Protein AF-A2FGH5-F1 (afdb_monomer_lite)

Radius of gyration: 19.87 Å; chains: 1; bounding box: 57×44×64 Å

Sequence (288 aa):
MLNTNNLYKDSGGAGSYVKGNIKIGSPLTLYLYLGAAGEDQSSIRGHGVDQSLGGWNFGGKGGMDLFDTDHPENGAGGGGAVDIRLKYIDINIIPTNNLKFRESIDSRIIVAGSGGGAVSDNITRFANISSKFYAWGLPGGTLDSMRSKYTIGASQTMGQLGIGVDGKSTNYSVGACSGGSGSGYRGGYYEIPDPITEYFIQGGGGGSSYISGHPVCITSPYNISFTNTVMYGGNESMPQPFGGMSIGHRGNGVCRITDLSPDFISCNLLKNFNFNFVLIHNKLRRQF

InterPro domains:
  IPR055163 ALK/LTK-like, glycine-rich domain [PF12810] (10-258)

pLDDT: mean 80.79, std 20.47, range [25.94, 98.5]

Foldseek 3Di:
DPPPPPDPPQLWAFWKWKKFKWWFQDDADKDKDWKFQWAAWPDLWAADPDWTGAIPQAWATWAWACQPVRGITTWTTWIHKIWMFRQDDDPVPDDCPDPSNVNGLLRTAWIIWTWWTFKRHDLVVDPDPVLSVFRGTWWAEEQATDDDPWKGAAHLPDAAARHWHYWHYDNPAPRITETTWIGISHIIDTPQDPPRPDHHNGTHHIYYIAHAADPPRDHRPPPIHTPPMDIGILQDWDAAPVGDIDRHADGIKAKDKDWPPPPDPDPDDDDTTMIMIIMHDDDDDDDD

Organism: Trichomonas vaginalis (strain ATCC PRA-98 / G3) (NCBI:txid412133)

Structure (mmCIF, N/CA/C/O backbone):
data_AF-A2FGH5-F1
#
_entry.id   AF-A2FGH5-F1
#
loop_
_atom_site.group_PDB
_atom_site.id
_atom_site.type_symbol
_atom_site.label_atom_id
_atom_site.label_alt_id
_atom_site.label_comp_id
_atom_site.label_asym_id
_atom_site.label_entity_id
_atom_site.label_seq_id
_atom_site.pdbx_PDB_ins_code
_atom_site.Cartn_x
_atom_site.Cartn_y
_atom_site.Cartn_z
_atom_site.occupancy
_atom_site.B_iso_or_equiv
_atom_site.auth_seq_id
_atom_site.auth_comp_id
_atom_site.auth_asym_id
_atom_site.auth_atom_id
_atom_site.pdbx_PDB_model_num
ATOM 1 N N . MET A 1 1 ? 28.470 -25.159 -11.222 1.00 28.73 1 MET A N 1
ATOM 2 C CA . MET A 1 1 ? 27.346 -24.687 -12.057 1.00 28.73 1 MET A CA 1
ATOM 3 C C . MET A 1 1 ? 26.290 -24.110 -11.131 1.00 28.73 1 MET A C 1
ATOM 5 O O . MET A 1 1 ? 25.741 -24.853 -10.329 1.00 28.73 1 MET A O 1
ATOM 9 N N . LEU A 1 2 ? 26.095 -22.790 -11.155 1.00 25.94 2 LEU A N 1
ATOM 10 C CA . LEU A 1 2 ? 25.031 -22.128 -10.397 1.00 25.94 2 LEU A CA 1
ATOM 11 C C . LEU A 1 2 ? 23.706 -22.411 -11.105 1.00 25.94 2 LEU A C 1
ATOM 13 O O . LEU A 1 2 ? 23.580 -22.174 -12.302 1.00 25.94 2 LEU A O 1
ATOM 17 N N . ASN A 1 3 ? 22.760 -22.985 -10.371 1.00 27.56 3 ASN A N 1
ATOM 18 C CA . ASN A 1 3 ? 21.458 -23.381 -10.883 1.00 27.56 3 ASN A CA 1
ATOM 19 C C . ASN A 1 3 ? 20.636 -22.121 -11.211 1.00 27.56 3 ASN A C 1
ATOM 21 O O . ASN A 1 3 ? 20.147 -21.445 -10.309 1.00 27.56 3 ASN A O 1
ATOM 25 N N . THR A 1 4 ? 20.510 -21.790 -12.497 1.00 36.94 4 THR A N 1
ATOM 26 C CA . THR A 1 4 ? 19.770 -20.627 -13.024 1.00 36.94 4 THR A CA 1
ATOM 27 C C . THR A 1 4 ? 18.246 -20.790 -12.963 1.00 36.94 4 THR A C 1
ATOM 29 O O . THR A 1 4 ? 17.528 -19.907 -13.417 1.00 36.94 4 THR A O 1
ATOM 32 N N . ASN A 1 5 ? 17.746 -21.893 -12.394 1.00 34.69 5 ASN A N 1
ATOM 33 C CA . ASN A 1 5 ? 16.315 -22.207 -12.303 1.00 34.69 5 ASN A CA 1
ATOM 34 C C . ASN A 1 5 ? 15.644 -21.734 -11.002 1.00 34.69 5 ASN A C 1
ATOM 36 O O . ASN A 1 5 ? 14.443 -21.931 -10.830 1.00 34.69 5 ASN A O 1
ATOM 40 N N . ASN A 1 6 ? 16.379 -21.092 -10.088 1.00 37.34 6 ASN A N 1
ATOM 41 C CA . ASN A 1 6 ? 15.759 -20.387 -8.969 1.00 37.34 6 ASN A CA 1
ATOM 42 C C . ASN A 1 6 ? 15.326 -19.001 -9.448 1.00 37.34 6 ASN A C 1
ATOM 44 O O . ASN A 1 6 ? 16.041 -18.018 -9.262 1.00 37.34 6 ASN A O 1
ATOM 48 N N . LEU A 1 7 ? 14.144 -18.943 -10.071 1.00 46.81 7 LEU A N 1
ATOM 49 C CA . LEU A 1 7 ? 13.323 -17.734 -10.105 1.00 46.81 7 LEU A CA 1
ATOM 50 C C . LEU A 1 7 ? 13.426 -17.057 -8.734 1.00 46.81 7 LEU A C 1
ATOM 52 O O . LEU A 1 7 ? 13.242 -17.720 -7.708 1.00 46.81 7 LEU A O 1
ATOM 56 N N . TYR A 1 8 ? 13.748 -15.764 -8.714 1.00 54.91 8 TYR A N 1
ATOM 57 C CA . TYR A 1 8 ? 13.795 -14.956 -7.498 1.00 54.91 8 TYR A CA 1
ATOM 58 C C . TYR A 1 8 ? 12.377 -14.705 -6.985 1.00 54.91 8 TYR A C 1
ATOM 60 O O . TYR A 1 8 ? 11.905 -13.572 -6.931 1.00 54.91 8 TYR A O 1
ATOM 68 N N . LYS A 1 9 ? 11.697 -15.785 -6.599 1.00 53.91 9 LYS A N 1
ATOM 69 C CA . LYS A 1 9 ? 10.595 -15.749 -5.655 1.00 53.91 9 LYS A CA 1
ATOM 70 C C . LYS A 1 9 ? 11.067 -14.860 -4.509 1.00 53.91 9 LYS A C 1
ATOM 72 O O . LYS A 1 9 ? 12.147 -15.107 -3.974 1.00 53.91 9 LYS A O 1
ATOM 77 N N . ASP A 1 10 ? 10.308 -13.810 -4.213 1.00 64.31 10 ASP A N 1
ATOM 78 C CA . ASP A 1 10 ? 10.613 -12.815 -3.176 1.00 64.31 10 ASP A CA 1
ATOM 79 C C . ASP A 1 10 ? 11.542 -11.637 -3.578 1.00 64.31 10 ASP A C 1
ATOM 81 O O . ASP A 1 10 ? 12.045 -10.931 -2.700 1.00 64.31 10 ASP A O 1
ATOM 85 N N . SER A 1 11 ? 11.732 -11.352 -4.875 1.00 76.19 11 SER A N 1
ATOM 86 C CA . SER A 1 11 ? 12.440 -10.140 -5.357 1.00 76.19 11 SER A CA 1
ATOM 87 C C . SER A 1 11 ? 11.653 -8.832 -5.173 1.00 76.19 11 SER A C 1
ATOM 89 O O . SER A 1 11 ? 12.238 -7.744 -5.163 1.00 76.19 11 SER A O 1
ATOM 91 N N . GLY A 1 12 ? 10.330 -8.927 -5.015 1.00 87.12 12 GLY A N 1
ATOM 92 C CA . GLY A 1 12 ? 9.480 -7.808 -4.624 1.00 87.12 12 GLY A CA 1
ATOM 93 C C . GLY A 1 12 ? 9.729 -7.368 -3.180 1.00 87.12 12 GLY A C 1
ATOM 94 O O . GLY A 1 12 ? 10.176 -8.148 -2.329 1.00 87.12 12 GLY A O 1
ATOM 95 N N . GLY A 1 13 ? 9.401 -6.114 -2.894 1.00 91.62 13 GLY A N 1
ATOM 96 C CA . GLY A 1 13 ? 9.441 -5.553 -1.554 1.00 91.62 13 GLY A CA 1
ATOM 97 C C . GLY A 1 13 ? 8.384 -6.191 -0.658 1.00 91.62 13 GLY A C 1
ATOM 98 O O . GLY A 1 13 ? 7.262 -6.469 -1.083 1.00 91.62 13 GLY A O 1
ATOM 99 N N . ALA A 1 14 ? 8.726 -6.407 0.607 1.00 94.56 14 ALA A N 1
ATOM 100 C CA . ALA A 1 14 ? 7.768 -6.886 1.592 1.00 94.56 14 ALA A CA 1
ATOM 101 C C . ALA A 1 14 ? 6.833 -5.752 2.058 1.00 94.56 14 ALA A C 1
ATOM 103 O O . ALA A 1 14 ? 7.213 -4.579 2.077 1.00 94.56 14 ALA A O 1
ATOM 104 N N . GLY A 1 15 ? 5.602 -6.100 2.433 1.00 96.06 15 GLY A N 1
ATOM 105 C CA . GLY A 1 15 ? 4.643 -5.185 3.051 1.00 96.06 15 GLY A CA 1
ATOM 106 C C . GLY A 1 15 ? 4.986 -4.880 4.509 1.00 96.06 15 GLY A C 1
ATOM 107 O O . GLY A 1 15 ? 5.748 -5.611 5.146 1.00 96.06 15 GLY A O 1
ATOM 108 N N . SER A 1 16 ? 4.417 -3.793 5.016 1.00 96.94 16 SER A N 1
ATOM 109 C CA . SER A 1 16 ? 4.590 -3.299 6.379 1.00 96.94 16 SER A CA 1
ATOM 110 C C . SER A 1 16 ? 3.572 -3.909 7.353 1.00 96.94 16 SER A C 1
ATOM 112 O O . SER A 1 16 ? 2.691 -4.688 6.979 1.00 96.94 16 SER A O 1
ATOM 114 N N . TYR A 1 17 ? 3.686 -3.529 8.623 1.00 97.31 17 TYR A N 1
ATOM 115 C CA . TYR A 1 17 ? 2.795 -3.925 9.704 1.00 97.31 17 TYR A CA 1
ATOM 116 C C . TYR A 1 17 ? 2.302 -2.706 10.475 1.00 97.31 17 TYR A C 1
ATOM 118 O O . TYR A 1 17 ? 3.083 -1.824 10.838 1.00 97.31 17 TYR A O 1
ATOM 126 N N . VAL A 1 18 ? 1.005 -2.696 10.791 1.00 97.69 18 VAL A N 1
ATOM 127 C CA . VAL A 1 18 ? 0.384 -1.654 11.611 1.00 97.69 18 VAL A CA 1
ATOM 128 C C . VAL A 1 18 ? -0.604 -2.263 12.598 1.00 97.69 18 VAL A C 1
ATOM 130 O O . VAL A 1 18 ? -1.384 -3.159 12.258 1.00 97.69 18 VAL A O 1
ATOM 133 N N . LYS A 1 19 ? -0.577 -1.758 13.833 1.00 96.81 19 LYS A N 1
ATOM 134 C CA . LYS A 1 19 ? -1.449 -2.180 14.933 1.00 96.81 19 LYS A CA 1
ATOM 135 C C . LYS A 1 19 ? -1.888 -0.985 15.767 1.00 96.81 19 LYS A C 1
ATOM 137 O O . LYS A 1 19 ? -1.111 -0.061 15.988 1.00 96.81 19 LYS A O 1
ATOM 142 N N . GLY A 1 20 ? -3.094 -1.071 16.314 1.00 96.44 20 GLY A N 1
ATOM 143 C CA . GLY A 1 20 ? -3.545 -0.213 17.403 1.00 96.44 20 GLY A CA 1
ATOM 144 C C . GLY A 1 20 ? -4.841 -0.714 18.029 1.00 96.44 20 GLY A C 1
ATOM 145 O O . GLY A 1 20 ? -5.493 -1.631 17.515 1.00 96.44 20 GLY A O 1
ATOM 146 N N . ASN A 1 21 ? -5.216 -0.066 19.126 1.00 95.69 21 ASN A N 1
ATOM 147 C CA . ASN A 1 21 ? -6.440 -0.322 19.870 1.00 95.69 21 ASN A CA 1
ATOM 148 C C . ASN A 1 21 ? -7.415 0.833 19.613 1.00 95.69 21 ASN A C 1
ATOM 150 O O . ASN A 1 21 ? -7.031 1.993 19.754 1.00 95.69 21 ASN A O 1
ATOM 154 N N . ILE A 1 22 ? -8.673 0.549 19.289 1.00 93.12 22 ILE A N 1
ATOM 155 C CA . ILE A 1 22 ? -9.719 1.568 19.118 1.00 93.12 22 ILE A CA 1
ATOM 156 C C . ILE A 1 22 ? -10.885 1.291 20.062 1.00 93.12 22 ILE A C 1
ATOM 158 O O . ILE A 1 22 ? -11.330 0.153 20.227 1.00 93.12 22 ILE A O 1
ATOM 162 N N . LYS A 1 23 ? -11.395 2.363 20.670 1.00 90.75 23 LYS A N 1
ATOM 163 C CA . LYS A 1 23 ? -12.616 2.348 21.475 1.00 90.75 23 LYS A CA 1
ATOM 164 C C . LYS A 1 23 ? -13.799 2.801 20.629 1.00 90.75 23 LYS A C 1
ATOM 166 O O . LYS A 1 23 ? -13.766 3.889 20.060 1.00 90.75 23 LYS A O 1
ATOM 171 N N . ILE A 1 24 ? -14.850 1.989 20.587 1.00 87.00 24 ILE A N 1
ATOM 172 C CA . ILE A 1 24 ? -16.081 2.256 19.842 1.00 87.00 24 ILE A CA 1
ATOM 173 C C . ILE A 1 24 ? -17.205 2.511 20.854 1.00 87.00 24 ILE A C 1
ATOM 175 O O . ILE A 1 24 ? -17.681 1.596 21.527 1.00 87.00 24 ILE A O 1
ATOM 179 N N . GLY A 1 25 ? -17.583 3.785 20.996 1.00 83.38 25 GLY A N 1
ATOM 180 C CA . GLY A 1 25 ? -18.614 4.241 21.941 1.00 83.38 25 GLY A CA 1
ATOM 181 C C . GLY A 1 25 ? -20.029 4.338 21.360 1.00 83.38 25 GLY A C 1
ATOM 182 O O . GLY A 1 25 ? -20.981 4.590 22.089 1.00 83.38 25 GLY A O 1
ATOM 183 N N . SER A 1 26 ? -20.177 4.162 20.050 1.00 84.50 26 SER A N 1
ATOM 184 C CA . SER A 1 26 ? -21.453 4.173 19.333 1.00 84.50 26 SER A CA 1
ATOM 185 C C . SER A 1 26 ? -21.368 3.233 18.126 1.00 84.50 26 SER A C 1
ATOM 187 O O . SER A 1 26 ? -20.258 2.894 17.711 1.00 84.50 26 SER A O 1
ATOM 189 N N . PRO A 1 27 ? -22.501 2.779 17.556 1.00 88.81 27 PRO A N 1
ATOM 190 C CA . PRO A 1 27 ? -22.480 1.924 16.373 1.00 88.81 27 PRO A CA 1
ATOM 191 C C . PRO A 1 27 ? -21.632 2.531 15.247 1.00 88.81 27 PRO A C 1
ATOM 193 O O . PRO A 1 27 ? -21.873 3.657 14.816 1.00 88.81 27 PRO A O 1
ATOM 196 N N . LEU A 1 28 ? -20.639 1.773 14.778 1.00 89.12 28 LEU A N 1
ATOM 197 C CA . LEU A 1 28 ? -19.692 2.187 13.747 1.00 89.12 28 LEU A CA 1
ATOM 198 C C . LEU A 1 28 ? -19.546 1.072 12.713 1.00 89.12 28 LEU A C 1
ATOM 200 O O . LEU A 1 28 ? -19.296 -0.080 13.066 1.00 89.12 28 LEU A O 1
ATOM 204 N N . THR A 1 29 ? -19.671 1.418 11.434 1.00 94.38 29 THR A N 1
ATOM 205 C CA . THR A 1 29 ? -19.410 0.495 10.325 1.00 94.38 29 THR A CA 1
ATOM 206 C C . THR A 1 29 ? -18.010 0.727 9.781 1.00 94.38 29 THR A C 1
ATOM 208 O O . THR A 1 29 ? -17.624 1.860 9.498 1.00 94.38 29 THR A O 1
ATOM 211 N N . LEU A 1 30 ? -17.260 -0.360 9.628 1.00 95.81 30 LEU A N 1
ATOM 212 C CA . LEU A 1 30 ? -15.895 -0.365 9.121 1.00 95.81 30 LEU A CA 1
ATOM 213 C C . LEU A 1 30 ? -15.818 -1.272 7.894 1.00 95.81 30 LEU A C 1
ATOM 215 O O . LEU A 1 30 ? -16.381 -2.366 7.893 1.00 95.81 30 LEU A O 1
ATOM 219 N N . TYR A 1 31 ? -15.093 -0.830 6.872 1.00 97.94 31 TYR A N 1
ATOM 220 C CA . TYR A 1 31 ? -14.908 -1.573 5.628 1.00 97.94 31 TYR A CA 1
ATOM 221 C C . TYR A 1 31 ? -13.453 -1.990 5.496 1.00 97.94 31 TYR A C 1
ATOM 223 O O . TYR A 1 31 ? -12.569 -1.138 5.451 1.00 97.94 31 TYR A O 1
ATOM 231 N N . LEU A 1 32 ? -13.218 -3.297 5.443 1.00 97.62 32 LEU A N 1
ATOM 232 C CA . LEU A 1 32 ? -11.891 -3.882 5.321 1.00 97.62 32 LEU A CA 1
ATOM 233 C C . LEU A 1 32 ? -11.546 -4.137 3.850 1.00 97.62 32 LEU A C 1
ATOM 235 O O . LEU A 1 32 ? -12.283 -4.835 3.155 1.00 97.62 32 LEU A O 1
ATOM 239 N N . TYR A 1 33 ? -10.389 -3.643 3.417 1.00 97.94 33 TYR A N 1
ATOM 240 C CA . TYR A 1 33 ? -9.796 -3.928 2.114 1.00 97.94 33 TYR A CA 1
ATOM 241 C C . TYR A 1 33 ? -8.533 -4.758 2.329 1.00 97.94 33 TYR A C 1
ATOM 243 O O . TYR A 1 33 ? -7.554 -4.296 2.916 1.00 97.94 33 TYR A O 1
ATOM 251 N N . LEU A 1 34 ? -8.579 -6.011 1.874 1.00 96.44 34 LEU A N 1
ATOM 252 C CA . LEU A 1 34 ? -7.467 -6.951 1.946 1.00 96.44 34 LEU A CA 1
ATOM 253 C C . LEU A 1 34 ? -6.601 -6.870 0.694 1.00 96.44 34 LEU A C 1
ATOM 255 O O . LEU A 1 34 ? -6.939 -7.474 -0.318 1.00 96.44 34 LEU A O 1
ATOM 259 N N . GLY A 1 35 ? -5.487 -6.145 0.775 1.00 97.06 35 GLY A N 1
ATOM 260 C CA . GLY A 1 35 ? -4.534 -6.038 -0.329 1.00 97.06 35 GLY A CA 1
ATOM 261 C C . GLY A 1 35 ? -4.038 -7.392 -0.834 1.00 97.06 35 GLY A C 1
ATOM 262 O O . GLY A 1 35 ? -3.927 -8.339 -0.056 1.00 97.06 35 GLY A O 1
ATOM 263 N N . ALA A 1 36 ? -3.728 -7.502 -2.124 1.00 96.31 36 ALA A N 1
ATOM 264 C CA . ALA A 1 36 ? -3.105 -8.699 -2.695 1.00 96.31 36 ALA A CA 1
ATOM 265 C C . ALA A 1 36 ? -1.631 -8.467 -3.048 1.00 96.31 36 ALA A C 1
ATOM 267 O O . ALA A 1 36 ? -1.191 -7.328 -3.201 1.00 96.31 36 ALA A O 1
ATOM 268 N N . ALA A 1 37 ? -0.867 -9.552 -3.177 1.00 94.81 37 ALA A N 1
ATOM 269 C CA . ALA A 1 37 ? 0.451 -9.479 -3.795 1.00 94.81 37 ALA A CA 1
ATOM 270 C C . ALA A 1 37 ? 0.306 -9.054 -5.262 1.00 94.81 37 ALA A C 1
ATOM 272 O O . ALA A 1 37 ? -0.665 -9.437 -5.917 1.00 94.81 37 ALA A O 1
ATOM 273 N N . GLY A 1 38 ? 1.269 -8.276 -5.759 1.00 92.69 38 GLY A N 1
ATOM 274 C CA . GLY A 1 38 ? 1.441 -8.101 -7.198 1.00 92.69 38 GLY A CA 1
ATOM 275 C C . GLY A 1 38 ? 1.894 -9.404 -7.847 1.00 92.69 38 GLY A C 1
ATOM 276 O O . GLY A 1 38 ? 2.379 -10.314 -7.168 1.00 92.69 38 GLY A O 1
ATOM 277 N N . GLU A 1 39 ? 1.709 -9.504 -9.155 1.00 89.75 39 GLU A N 1
ATOM 278 C CA . GLU A 1 39 ? 2.184 -10.651 -9.914 1.00 89.75 39 GLU A CA 1
ATOM 279 C C . GLU A 1 39 ? 3.707 -10.635 -10.008 1.00 89.75 39 GLU A C 1
ATOM 281 O O . GLU A 1 39 ? 4.327 -9.596 -10.258 1.00 89.75 39 GLU A O 1
ATOM 286 N N . ASP A 1 40 ? 4.300 -11.813 -9.823 1.00 82.94 40 ASP A N 1
ATOM 287 C CA . ASP A 1 40 ? 5.697 -12.031 -10.160 1.00 82.94 40 ASP A CA 1
ATOM 288 C C . ASP A 1 40 ? 5.899 -11.821 -11.670 1.00 82.94 40 ASP A C 1
ATOM 290 O O . ASP A 1 40 ? 4.968 -11.902 -12.479 1.00 82.94 40 ASP A O 1
ATOM 294 N N . GLN A 1 41 ? 7.143 -11.570 -12.059 1.00 74.00 41 GLN A N 1
ATOM 295 C CA . GLN A 1 41 ? 7.519 -11.512 -13.463 1.00 74.00 41 GLN A CA 1
ATOM 296 C C . GLN A 1 41 ? 7.221 -12.851 -14.157 1.00 74.00 41 GLN A C 1
ATOM 298 O O . GLN A 1 41 ? 7.621 -13.914 -13.671 1.00 74.00 41 GLN A O 1
ATOM 303 N N . SER A 1 42 ? 6.552 -12.807 -15.313 1.00 59.47 42 SER A N 1
ATOM 304 C CA . SER A 1 42 ? 6.170 -14.014 -16.057 1.00 59.47 42 SER A CA 1
ATOM 305 C C . SER A 1 42 ? 7.364 -14.700 -16.724 1.00 59.47 42 SER A C 1
ATOM 307 O O . SER A 1 42 ? 7.359 -15.924 -16.860 1.00 59.47 42 SER A O 1
ATOM 309 N N . SER A 1 43 ? 8.410 -13.955 -17.107 1.00 54.72 43 SER A N 1
ATOM 310 C CA . SER A 1 43 ? 9.702 -14.526 -17.506 1.00 54.72 43 SER A CA 1
ATOM 311 C C . SER A 1 43 ? 10.809 -13.461 -17.635 1.00 54.72 43 SER A C 1
ATOM 313 O O . SER A 1 43 ? 10.539 -12.336 -18.042 1.00 54.72 43 SER A O 1
ATOM 315 N N . ILE A 1 44 ? 12.058 -13.847 -17.330 1.00 52.12 44 ILE A N 1
ATOM 316 C CA . ILE A 1 44 ? 13.286 -13.034 -17.498 1.00 52.12 44 ILE A CA 1
ATOM 317 C C . ILE A 1 44 ? 13.972 -13.212 -18.867 1.00 52.12 44 ILE A C 1
ATOM 319 O O . ILE A 1 44 ? 15.069 -12.688 -19.041 1.00 52.12 44 ILE A O 1
ATOM 323 N N . ARG A 1 45 ? 13.450 -14.088 -19.752 1.00 49.78 45 ARG A N 1
ATOM 324 C CA . ARG A 1 45 ? 14.093 -14.507 -21.027 1.00 49.78 45 ARG A CA 1
ATOM 325 C C . ARG A 1 45 ? 13.124 -15.101 -22.075 1.00 49.78 45 ARG A C 1
ATOM 327 O O . ARG A 1 45 ? 13.512 -15.986 -22.836 1.00 49.78 45 ARG A O 1
ATOM 334 N N . GLY A 1 46 ? 11.856 -14.707 -22.104 1.00 45.22 46 GLY A N 1
ATOM 335 C CA . GLY A 1 46 ? 10.862 -15.359 -22.964 1.00 45.22 46 GLY A CA 1
ATOM 336 C C . GLY A 1 46 ? 9.495 -14.678 -23.008 1.00 45.22 46 GLY A C 1
ATOM 337 O O . GLY A 1 46 ? 8.828 -14.565 -21.985 1.00 45.22 46 GLY A O 1
ATOM 338 N N . HIS A 1 47 ? 9.098 -14.289 -24.220 1.00 47.06 47 HIS A N 1
ATOM 339 C CA . HIS A 1 47 ? 7.736 -14.128 -24.749 1.00 47.06 47 HIS A CA 1
ATOM 340 C C . HIS A 1 47 ? 6.610 -13.771 -23.755 1.00 47.06 47 HIS A C 1
ATOM 342 O O . HIS A 1 47 ? 5.610 -14.488 -23.675 1.00 47.06 47 HIS A O 1
ATOM 348 N N . GLY A 1 48 ? 6.737 -12.675 -23.005 1.00 51.06 48 GLY A N 1
ATOM 349 C CA . GLY A 1 48 ? 5.658 -12.165 -22.159 1.00 51.06 48 GLY A CA 1
ATOM 350 C C . GLY A 1 48 ? 5.055 -10.893 -22.743 1.00 51.06 48 GLY A C 1
ATOM 351 O O . GLY A 1 48 ? 5.534 -9.811 -22.443 1.00 51.06 48 GLY A O 1
ATOM 352 N N . VAL A 1 49 ? 3.994 -10.994 -23.550 1.00 55.94 49 VAL A N 1
ATOM 353 C CA . VAL A 1 49 ? 3.286 -9.803 -24.076 1.00 55.94 49 VAL A CA 1
ATOM 354 C C . VAL A 1 49 ? 2.407 -9.100 -23.035 1.00 55.94 49 VAL A C 1
ATOM 356 O O . VAL A 1 49 ? 1.998 -7.962 -23.254 1.00 55.94 49 VAL A O 1
ATOM 359 N N . ASP A 1 50 ? 2.129 -9.754 -21.903 1.00 71.12 50 ASP A N 1
ATOM 360 C CA . ASP A 1 50 ? 1.219 -9.240 -20.883 1.00 71.12 50 ASP A CA 1
ATOM 361 C C . ASP A 1 50 ? 1.977 -8.601 -19.712 1.00 71.12 50 ASP A C 1
ATOM 363 O O . ASP A 1 50 ? 2.869 -9.185 -19.095 1.00 71.12 50 ASP A O 1
ATOM 367 N N . GLN A 1 51 ? 1.593 -7.373 -19.380 1.00 81.69 51 GLN A N 1
ATOM 368 C CA . GLN A 1 51 ? 2.125 -6.611 -18.254 1.00 81.69 51 GLN A CA 1
ATOM 369 C C . GLN A 1 51 ? 1.766 -7.289 -16.917 1.00 81.69 51 GLN A C 1
ATOM 371 O O . GLN A 1 51 ? 0.579 -7.496 -16.657 1.00 81.69 51 GLN A O 1
ATOM 376 N N . SER A 1 52 ? 2.746 -7.563 -16.038 1.00 88.25 52 SER A N 1
ATOM 377 C CA . SER A 1 52 ? 2.461 -8.100 -14.694 1.00 88.25 52 SER A CA 1
ATOM 378 C C . SER A 1 52 ? 1.513 -7.174 -13.938 1.00 88.25 52 SER A C 1
ATOM 380 O O . SER A 1 52 ? 1.759 -5.965 -13.808 1.00 88.25 52 SER A O 1
ATOM 382 N N . LEU A 1 53 ? 0.429 -7.739 -13.412 1.00 92.81 53 LEU A N 1
ATOM 383 C CA . LEU A 1 53 ? -0.587 -6.976 -12.707 1.00 92.81 53 LEU A CA 1
ATOM 384 C C . LEU A 1 53 ? -0.113 -6.557 -11.315 1.00 92.81 53 LEU A C 1
ATOM 386 O O . LEU A 1 53 ? 0.554 -7.298 -10.590 1.00 92.81 53 LEU A O 1
ATOM 390 N N . GLY A 1 54 ? -0.507 -5.351 -10.919 1.00 95.12 54 GLY A N 1
ATOM 391 C CA . GLY A 1 54 ? -0.378 -4.904 -9.542 1.00 95.12 54 GLY A CA 1
ATOM 392 C C . GLY A 1 54 ? -1.363 -5.618 -8.617 1.00 95.12 54 GLY A C 1
ATOM 393 O O . GLY A 1 54 ? -2.423 -6.093 -9.028 1.00 95.12 54 GLY A O 1
ATOM 394 N N . GLY A 1 55 ? -1.013 -5.674 -7.339 1.00 96.81 55 GLY A N 1
ATOM 395 C CA . GLY A 1 55 ? -1.831 -6.279 -6.304 1.00 96.81 55 GLY A CA 1
ATOM 396 C C . GLY A 1 55 ? -3.148 -5.533 -6.099 1.00 96.81 55 GLY A C 1
ATOM 397 O O . GLY A 1 55 ? -3.203 -4.300 -6.094 1.00 96.81 55 GLY A O 1
ATOM 398 N N . TRP A 1 56 ? -4.224 -6.293 -5.889 1.00 97.00 56 TRP A N 1
ATOM 399 C CA . TRP A 1 56 ? -5.550 -5.759 -5.577 1.00 97.00 56 TRP A CA 1
ATOM 400 C C . TRP A 1 56 ? -5.502 -4.791 -4.391 1.00 97.00 56 TRP A C 1
ATOM 402 O O . TRP A 1 56 ? -4.796 -5.052 -3.424 1.00 97.00 56 TRP A O 1
ATOM 412 N N . ASN A 1 57 ? -6.293 -3.716 -4.446 1.00 97.56 57 ASN A N 1
ATOM 413 C CA . ASN A 1 57 ? -6.152 -2.500 -3.632 1.00 97.56 57 ASN A CA 1
ATOM 414 C C . ASN A 1 57 ? -4.964 -1.610 -4.046 1.00 97.56 57 ASN A C 1
ATOM 416 O O . ASN A 1 57 ? -4.253 -1.069 -3.203 1.00 97.56 57 ASN A O 1
ATOM 420 N N . PHE A 1 58 ? -4.840 -1.420 -5.365 1.00 97.44 58 PHE A N 1
ATOM 421 C CA . PHE A 1 58 ? -4.094 -0.345 -6.036 1.00 97.44 58 PHE A CA 1
ATOM 422 C C . PHE A 1 58 ? -2.566 -0.442 -6.037 1.00 97.44 58 PHE A C 1
ATOM 424 O O . PHE A 1 58 ? -1.889 0.586 -6.115 1.00 97.44 58 PHE A O 1
ATOM 431 N N . GLY A 1 59 ? -2.010 -1.652 -6.000 1.00 97.94 59 GLY A N 1
ATOM 432 C CA . GLY A 1 59 ? -0.631 -1.850 -6.441 1.00 97.94 59 GLY A CA 1
ATOM 433 C C . GLY A 1 59 ? -0.462 -1.470 -7.912 1.00 97.94 59 GLY A C 1
ATOM 434 O O . GLY A 1 59 ? -1.352 -1.727 -8.723 1.00 97.94 59 GLY A O 1
ATOM 435 N N . GLY A 1 60 ? 0.666 -0.848 -8.247 1.00 97.00 60 GLY A N 1
ATOM 436 C CA . GLY A 1 60 ? 1.007 -0.508 -9.625 1.00 97.00 60 GLY A CA 1
ATOM 437 C C . GLY A 1 60 ? 1.383 -1.752 -10.425 1.00 97.00 60 GLY A C 1
ATOM 438 O O . GLY A 1 60 ? 1.955 -2.703 -9.886 1.00 97.00 60 GLY A O 1
ATOM 439 N N . LYS A 1 61 ? 1.088 -1.753 -11.720 1.00 94.88 61 LYS A N 1
ATOM 440 C CA . LYS A 1 61 ? 1.540 -2.786 -12.660 1.00 94.88 61 LYS A CA 1
ATOM 441 C C . LYS A 1 61 ? 3.041 -2.678 -12.910 1.00 94.88 61 LYS A C 1
ATOM 443 O O . LYS A 1 61 ? 3.609 -1.599 -12.761 1.00 94.88 61 LYS A O 1
ATOM 448 N N . GLY A 1 62 ? 3.686 -3.767 -13.312 1.00 91.38 62 GLY A N 1
ATOM 449 C CA . GLY A 1 62 ? 5.073 -3.722 -13.787 1.00 91.38 62 GLY A CA 1
ATOM 450 C C . GLY A 1 62 ? 5.217 -2.950 -15.098 1.00 91.38 62 GLY A C 1
ATOM 451 O O . GLY A 1 62 ? 4.247 -2.794 -15.824 1.00 91.38 62 GLY A O 1
ATOM 452 N N . GLY A 1 63 ? 6.400 -2.439 -15.425 1.00 88.00 63 GLY A N 1
ATOM 453 C CA . GLY A 1 63 ? 6.687 -1.892 -16.755 1.00 88.00 63 GLY A CA 1
ATOM 454 C C . GLY A 1 63 ? 6.810 -3.000 -17.803 1.00 88.00 63 GLY A C 1
ATOM 455 O O . GLY A 1 63 ? 6.854 -4.180 -17.454 1.00 88.00 63 GLY A O 1
ATOM 456 N N . MET A 1 64 ? 6.890 -2.615 -19.077 1.00 83.56 64 MET A N 1
ATOM 457 C CA . MET A 1 64 ? 7.245 -3.514 -20.182 1.00 83.56 64 MET A CA 1
ATOM 458 C C . MET A 1 64 ? 8.485 -3.001 -20.915 1.00 83.56 64 MET A C 1
ATOM 460 O O . MET A 1 64 ? 8.561 -1.816 -21.256 1.00 83.56 64 MET A O 1
ATOM 464 N N . ASP A 1 65 ? 9.443 -3.887 -21.160 1.00 78.50 65 ASP A N 1
ATOM 465 C CA . ASP A 1 65 ? 10.548 -3.644 -22.075 1.00 78.50 65 ASP A CA 1
ATOM 466 C C . ASP A 1 65 ? 10.051 -3.863 -23.504 1.00 78.50 65 ASP A C 1
ATOM 468 O O . ASP A 1 65 ? 9.747 -4.982 -23.908 1.00 78.50 65 ASP A O 1
ATOM 472 N N . LEU A 1 66 ? 9.914 -2.767 -24.244 1.00 75.94 66 LEU A N 1
ATOM 473 C CA . LEU A 1 66 ? 9.392 -2.746 -25.608 1.00 75.94 66 LEU A CA 1
ATOM 474 C C . LEU A 1 66 ? 10.515 -2.712 -26.654 1.00 75.94 66 LEU A C 1
ATOM 476 O O . LEU A 1 66 ? 10.230 -2.606 -27.847 1.00 75.94 66 LEU A O 1
ATOM 480 N N . PHE A 1 67 ? 11.784 -2.753 -26.227 1.00 71.56 67 PHE A N 1
ATOM 481 C CA . PHE A 1 67 ? 12.923 -2.823 -27.141 1.00 71.56 67 PHE A CA 1
ATOM 482 C C . PHE A 1 67 ? 13.001 -4.186 -27.844 1.00 71.56 67 PHE A C 1
ATOM 484 O O . PHE A 1 67 ? 13.276 -4.239 -29.043 1.00 71.56 67 PHE A O 1
ATOM 491 N N . ASP A 1 68 ? 12.726 -5.281 -27.128 1.00 65.25 68 ASP A N 1
ATOM 492 C CA . ASP A 1 68 ? 12.593 -6.614 -27.726 1.00 65.25 68 ASP A CA 1
ATOM 493 C C . ASP A 1 68 ? 11.156 -6.809 -28.229 1.00 65.25 68 ASP A C 1
ATOM 495 O O . ASP A 1 68 ? 10.241 -7.132 -27.472 1.00 65.25 68 ASP A O 1
ATOM 499 N N . THR A 1 69 ? 10.944 -6.569 -29.524 1.00 60.31 69 THR A N 1
ATOM 500 C CA . THR A 1 69 ? 9.611 -6.621 -30.143 1.00 60.31 69 THR A CA 1
ATOM 501 C C . THR A 1 69 ? 9.024 -8.030 -30.230 1.00 60.31 69 THR A C 1
ATOM 503 O O . THR A 1 69 ? 7.808 -8.163 -30.363 1.00 60.31 69 THR A O 1
ATOM 506 N N . ASP A 1 70 ? 9.855 -9.071 -30.131 1.00 57.31 70 ASP A N 1
ATOM 507 C CA . ASP A 1 70 ? 9.432 -10.467 -30.290 1.00 57.31 70 ASP A CA 1
ATOM 508 C C . ASP A 1 70 ? 9.321 -11.197 -28.931 1.00 57.31 70 ASP A C 1
ATOM 510 O O . ASP A 1 70 ? 8.640 -12.227 -28.813 1.00 57.31 70 ASP A O 1
ATOM 514 N N . HIS A 1 71 ? 9.983 -10.668 -27.890 1.00 61.41 71 HIS A N 1
ATOM 515 C CA . HIS A 1 71 ? 10.060 -11.258 -26.548 1.00 61.41 71 HIS A CA 1
ATOM 516 C C . HIS A 1 71 ? 10.087 -10.186 -25.439 1.00 61.41 71 HIS A C 1
ATOM 518 O O . HIS A 1 71 ? 11.031 -10.175 -24.645 1.00 61.41 71 HIS A O 1
ATOM 524 N N . PRO A 1 72 ? 9.072 -9.307 -25.329 1.00 64.88 72 PRO A N 1
ATOM 525 C CA . PRO A 1 72 ? 9.071 -8.285 -24.289 1.00 64.88 72 PRO A CA 1
ATOM 526 C C . PRO A 1 72 ? 9.181 -8.918 -22.894 1.00 64.88 72 PRO A C 1
ATOM 528 O O . PRO A 1 72 ? 8.555 -9.941 -22.591 1.00 64.88 72 PRO A O 1
ATOM 531 N N . GLU A 1 73 ? 10.019 -8.314 -22.054 1.00 76.19 73 GLU A N 1
ATOM 532 C CA . GLU A 1 73 ? 10.182 -8.662 -20.643 1.00 76.19 73 GLU A CA 1
ATOM 533 C C . GLU A 1 73 ? 9.373 -7.671 -19.795 1.00 76.19 73 GLU A C 1
ATOM 535 O O . GLU A 1 73 ? 9.252 -6.496 -20.140 1.00 76.19 73 GLU A O 1
ATOM 540 N N . ASN A 1 74 ? 8.814 -8.113 -18.671 1.00 80.88 74 ASN A N 1
ATOM 541 C CA . ASN A 1 74 ? 7.994 -7.273 -17.799 1.00 80.88 74 ASN A CA 1
ATOM 542 C C . ASN A 1 74 ? 8.568 -7.177 -16.382 1.00 80.88 74 ASN A C 1
ATOM 544 O O . ASN A 1 74 ? 9.115 -8.132 -15.834 1.00 80.88 74 ASN A O 1
ATOM 548 N N . GLY A 1 75 ? 8.465 -5.995 -15.774 1.00 85.62 75 GLY A N 1
ATOM 549 C CA . GLY A 1 75 ? 8.737 -5.839 -14.347 1.00 85.62 75 GLY A CA 1
ATOM 550 C C . GLY A 1 75 ? 7.645 -6.536 -13.540 1.00 85.62 75 GLY A C 1
ATOM 551 O O . GLY A 1 75 ? 6.535 -6.714 -14.032 1.00 85.62 75 GLY A O 1
ATOM 552 N N . ALA A 1 76 ? 7.914 -6.897 -12.288 1.00 89.69 76 ALA A N 1
ATOM 553 C CA . ALA A 1 76 ? 6.878 -7.449 -11.415 1.00 89.69 76 ALA A CA 1
ATOM 554 C C . ALA A 1 76 ? 5.906 -6.353 -10.939 1.00 89.69 76 ALA A C 1
ATOM 556 O O . ALA A 1 76 ? 6.271 -5.175 -10.839 1.00 89.69 76 ALA A O 1
ATOM 557 N N . GLY A 1 77 ? 4.679 -6.735 -10.590 1.00 93.50 77 GLY A N 1
ATOM 558 C CA . GLY A 1 77 ? 3.685 -5.827 -10.018 1.00 93.50 77 GLY A CA 1
ATOM 559 C C . GLY A 1 77 ? 4.007 -5.418 -8.576 1.00 93.50 77 GLY A C 1
ATOM 560 O O . GLY A 1 77 ? 4.579 -6.182 -7.799 1.00 93.50 77 GLY A O 1
ATOM 561 N N . GLY A 1 78 ? 3.614 -4.204 -8.195 1.00 96.38 78 GLY A N 1
ATOM 562 C CA . GLY A 1 78 ? 3.640 -3.740 -6.808 1.00 96.38 78 GLY A CA 1
ATOM 563 C C . GLY A 1 78 ? 2.479 -4.308 -5.997 1.00 96.38 78 GLY A C 1
ATOM 564 O O . GLY A 1 78 ? 1.441 -4.666 -6.548 1.00 96.38 78 GLY A O 1
ATOM 565 N N . GLY A 1 79 ? 2.632 -4.394 -4.678 1.00 97.62 79 GLY A N 1
ATOM 566 C CA . GLY A 1 79 ? 1.593 -4.908 -3.789 1.00 97.62 79 GLY A CA 1
ATOM 567 C C . GLY A 1 79 ? 0.408 -3.956 -3.591 1.00 97.62 79 GLY A C 1
ATOM 568 O O . GLY A 1 79 ? 0.477 -2.744 -3.813 1.00 97.62 79 GLY A O 1
ATOM 569 N N . GLY A 1 80 ? -0.698 -4.532 -3.136 1.00 98.31 80 GLY A N 1
ATOM 570 C CA . GLY A 1 80 ? -1.870 -3.823 -2.647 1.00 98.31 80 GLY A CA 1
ATOM 571 C C . GLY A 1 80 ? -1.819 -3.589 -1.140 1.00 98.31 80 GLY A C 1
ATOM 572 O O . GLY A 1 80 ? -1.434 -4.481 -0.381 1.00 98.31 80 GLY A O 1
ATOM 573 N N . ALA A 1 81 ? -2.237 -2.411 -0.687 1.00 98.06 81 ALA A N 1
ATOM 574 C CA . ALA A 1 81 ? -2.273 -2.060 0.727 1.00 98.06 81 ALA A CA 1
ATOM 575 C C . ALA A 1 81 ? -3.367 -2.836 1.465 1.00 98.06 81 ALA A C 1
ATOM 577 O O . ALA A 1 81 ? -4.369 -3.249 0.879 1.00 98.06 81 ALA A O 1
ATOM 578 N N . VAL A 1 82 ? -3.223 -2.975 2.779 1.00 98.44 82 VAL A N 1
ATOM 579 C CA . VAL A 1 82 ? -4.310 -3.465 3.635 1.00 98.44 82 VAL A CA 1
ATOM 580 C C . VAL A 1 82 ? -4.824 -2.308 4.455 1.00 98.44 82 VAL A C 1
ATOM 582 O O . VAL A 1 82 ? -4.042 -1.658 5.145 1.00 98.44 82 VAL A O 1
ATOM 585 N N . ASP A 1 83 ? -6.120 -2.034 4.392 1.00 98.25 83 ASP A N 1
ATOM 586 C CA . ASP A 1 83 ? -6.666 -0.869 5.073 1.00 98.25 83 ASP A CA 1
ATOM 587 C C . ASP A 1 83 ? -8.099 -1.055 5.564 1.00 98.25 83 ASP A C 1
ATOM 589 O O . ASP A 1 83 ? -8.832 -1.942 5.121 1.00 98.25 83 ASP A O 1
ATOM 593 N N . ILE A 1 84 ? -8.475 -0.201 6.514 1.00 98.12 84 ILE A N 1
ATOM 594 C CA . ILE A 1 84 ? -9.847 -0.079 6.999 1.00 98.12 84 ILE A CA 1
ATOM 595 C C . ILE A 1 84 ? -10.338 1.339 6.749 1.00 98.12 84 ILE A C 1
ATOM 597 O O . ILE A 1 84 ? -9.654 2.313 7.081 1.00 98.12 84 ILE A O 1
ATOM 601 N N . ARG A 1 85 ? -11.553 1.437 6.203 1.00 97.56 85 ARG A N 1
ATOM 602 C CA . ARG A 1 85 ? -12.215 2.680 5.791 1.00 97.56 85 ARG A CA 1
ATOM 603 C C . ARG A 1 85 ? -13.536 2.877 6.508 1.00 97.56 85 ARG 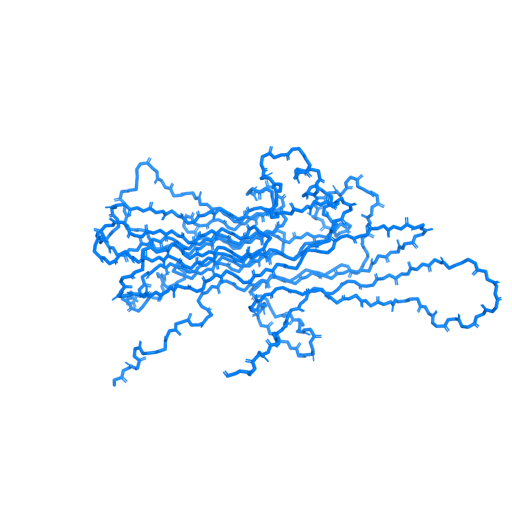A C 1
ATOM 605 O O . ARG A 1 85 ? -14.193 1.911 6.891 1.00 97.56 85 ARG A O 1
ATOM 612 N N . LEU A 1 86 ? -13.964 4.131 6.591 1.00 96.94 86 LEU A N 1
ATOM 613 C CA . LEU A 1 86 ? -15.296 4.504 7.083 1.00 96.94 86 LEU A CA 1
ATOM 614 C C . LEU A 1 86 ? -16.323 4.619 5.958 1.00 96.94 86 LEU A C 1
ATOM 616 O O . LEU A 1 86 ? -17.522 4.546 6.207 1.00 96.94 86 LEU A O 1
ATOM 620 N N . LYS A 1 87 ? -15.866 4.803 4.717 1.00 97.38 87 LYS A N 1
ATOM 621 C CA . LYS A 1 87 ? -16.723 4.899 3.537 1.00 97.38 87 LYS A CA 1
ATOM 622 C C . LYS A 1 87 ? -16.423 3.762 2.567 1.00 97.38 87 LYS A C 1
ATOM 624 O O . LYS A 1 87 ? -15.284 3.577 2.129 1.00 97.38 87 LYS A O 1
ATOM 629 N N . TYR A 1 88 ? -17.464 3.015 2.225 1.00 96.50 88 TYR A N 1
ATOM 630 C CA . TYR A 1 88 ? -17.401 1.924 1.263 1.00 96.50 88 TYR A CA 1
ATOM 631 C C . TYR A 1 88 ? -17.348 2.425 -0.176 1.00 96.50 88 TYR A C 1
ATOM 633 O O . TYR A 1 88 ? -18.055 3.366 -0.537 1.00 96.50 88 TYR A O 1
ATOM 641 N N . ILE A 1 89 ? -16.573 1.722 -0.994 1.00 96.12 89 ILE A N 1
ATOM 642 C CA . ILE A 1 89 ? -16.669 1.715 -2.448 1.00 96.12 89 ILE A CA 1
ATOM 643 C C . ILE A 1 89 ? -16.403 0.297 -2.946 1.00 96.12 89 ILE A C 1
ATOM 645 O O . ILE A 1 89 ? -15.631 -0.450 -2.346 1.00 96.12 89 ILE A O 1
ATOM 649 N N . ASP A 1 90 ? -16.971 -0.045 -4.096 1.00 95.88 90 ASP A N 1
ATOM 650 C CA . ASP A 1 90 ? -16.473 -1.180 -4.860 1.00 95.88 90 ASP A CA 1
ATOM 651 C C . ASP A 1 90 ? -15.325 -0.709 -5.757 1.00 95.88 90 ASP A C 1
ATOM 653 O O . ASP A 1 90 ? -15.537 -0.021 -6.760 1.00 95.88 90 ASP A O 1
ATOM 657 N N . ILE A 1 91 ? -14.097 -1.058 -5.373 1.00 94.12 91 ILE A N 1
ATOM 658 C CA . ILE A 1 91 ? -12.890 -0.642 -6.093 1.00 94.12 91 ILE A CA 1
ATOM 659 C C . ILE A 1 91 ? -12.714 -1.320 -7.453 1.00 94.12 91 ILE A C 1
ATOM 661 O O . ILE A 1 91 ? -11.873 -0.884 -8.232 1.00 94.12 91 ILE A O 1
ATOM 665 N N . ASN A 1 92 ? -13.500 -2.355 -7.755 1.00 93.75 92 ASN A N 1
ATOM 666 C CA . ASN A 1 92 ? -13.460 -3.030 -9.053 1.00 93.75 92 ASN A CA 1
ATOM 667 C C . ASN A 1 92 ? -14.360 -2.344 -10.090 1.00 93.75 92 ASN A C 1
ATOM 669 O O . ASN A 1 92 ? -14.227 -2.595 -11.284 1.00 93.75 92 ASN A O 1
ATOM 673 N N . ILE A 1 93 ? -15.291 -1.501 -9.635 1.00 95.31 93 ILE A N 1
ATOM 674 C CA . ILE A 1 93 ? -16.298 -0.849 -10.482 1.00 95.31 93 ILE A CA 1
ATOM 675 C C . ILE A 1 93 ? -16.042 0.656 -10.560 1.00 95.31 93 ILE A C 1
ATOM 677 O O . ILE A 1 93 ? -16.197 1.268 -11.616 1.00 95.31 93 ILE A O 1
ATOM 681 N N . ILE A 1 94 ? -15.675 1.276 -9.436 1.00 93.56 94 ILE A N 1
ATOM 682 C CA . ILE A 1 94 ? -15.521 2.727 -9.350 1.00 93.56 94 ILE A CA 1
ATOM 683 C C . ILE A 1 94 ? -14.101 3.131 -9.774 1.00 93.56 94 ILE A C 1
ATOM 685 O O . ILE A 1 94 ? -13.140 2.734 -9.113 1.00 93.56 94 ILE A O 1
ATOM 689 N N . PRO A 1 95 ? -13.942 3.963 -10.822 1.00 92.56 95 PRO A N 1
ATOM 690 C CA . PRO A 1 95 ? -12.625 4.390 -11.277 1.00 92.56 95 PRO A CA 1
ATOM 691 C C . PRO A 1 95 ? -11.959 5.346 -10.278 1.00 92.56 95 PRO A C 1
ATOM 693 O O . PRO A 1 95 ? -12.620 6.073 -9.530 1.00 92.56 95 PRO A O 1
ATOM 696 N N . THR A 1 96 ? -10.627 5.391 -10.304 1.00 92.19 96 THR A N 1
ATOM 697 C CA . THR A 1 96 ? -9.795 6.159 -9.359 1.00 92.19 96 THR A CA 1
ATOM 698 C C . THR A 1 96 ? -9.942 7.681 -9.477 1.00 92.19 96 THR A C 1
ATOM 700 O O . THR A 1 96 ? -9.578 8.411 -8.560 1.00 92.19 96 THR A O 1
ATOM 703 N N . ASN A 1 97 ? -10.510 8.187 -10.573 1.00 92.19 97 ASN A N 1
ATOM 704 C CA . ASN A 1 97 ? -10.824 9.608 -10.756 1.00 92.19 97 ASN A CA 1
ATOM 705 C C . ASN A 1 97 ? -12.208 10.010 -10.202 1.00 92.19 97 ASN A C 1
ATOM 707 O O . ASN A 1 97 ? -12.595 11.174 -10.296 1.00 92.19 97 ASN A O 1
ATOM 711 N N . ASN A 1 98 ? -12.971 9.074 -9.630 1.00 95.25 98 ASN A N 1
ATOM 712 C CA . ASN A 1 98 ? -14.305 9.344 -9.103 1.00 95.25 98 ASN A CA 1
ATOM 713 C C . ASN A 1 98 ? -14.263 10.024 -7.719 1.00 95.25 98 ASN A C 1
ATOM 715 O O . ASN A 1 98 ? -13.448 9.687 -6.860 1.00 95.25 98 ASN A O 1
ATOM 719 N N . LEU A 1 99 ? -15.213 10.921 -7.437 1.00 94.50 99 LEU A N 1
ATOM 720 C CA . LEU A 1 99 ? -15.332 11.562 -6.119 1.00 94.50 99 LEU A CA 1
ATOM 721 C C . LEU A 1 99 ? -15.559 10.551 -4.983 1.00 94.50 99 LEU A C 1
ATOM 723 O O . LEU A 1 99 ? -14.934 10.663 -3.931 1.00 94.50 99 LEU A O 1
ATOM 727 N N . LYS A 1 100 ? -16.375 9.511 -5.200 1.00 95.69 100 LYS A N 1
ATOM 728 C CA . LYS A 1 100 ? -16.594 8.448 -4.202 1.00 95.69 100 LYS A CA 1
ATOM 729 C C . LYS A 1 100 ? -15.308 7.688 -3.895 1.00 95.69 100 LYS A C 1
ATOM 731 O O . LYS A 1 100 ? -15.081 7.305 -2.749 1.00 95.69 100 LYS A O 1
ATOM 736 N N . PHE A 1 101 ? -14.452 7.507 -4.904 1.00 95.31 101 PHE A N 1
ATOM 737 C CA . PHE A 1 101 ? -13.130 6.929 -4.703 1.00 95.31 101 PHE A CA 1
ATOM 738 C C . PHE A 1 101 ? -12.302 7.792 -3.746 1.00 95.31 101 PHE A C 1
ATOM 740 O O . PHE A 1 101 ? -11.827 7.296 -2.723 1.00 95.31 101 PHE A O 1
ATOM 747 N N . ARG A 1 102 ? -12.214 9.100 -4.025 1.00 93.62 102 ARG A N 1
ATOM 748 C CA . ARG A 1 102 ? -11.500 10.067 -3.178 1.00 93.62 102 ARG A CA 1
ATOM 749 C C . ARG A 1 102 ? -12.008 10.041 -1.737 1.00 93.62 102 ARG A C 1
ATOM 751 O O . ARG A 1 102 ? -11.190 9.972 -0.821 1.00 93.62 102 ARG A O 1
ATOM 758 N N . GLU A 1 103 ? -13.326 10.051 -1.550 1.00 95.44 103 GLU A N 1
ATOM 759 C CA . GLU A 1 103 ? -13.961 10.021 -0.232 1.00 95.44 103 GLU A CA 1
ATOM 760 C C . GLU A 1 103 ? -13.636 8.750 0.559 1.00 95.44 103 GLU A C 1
ATOM 762 O O . GLU A 1 103 ? -13.356 8.820 1.756 1.00 95.44 103 GLU A O 1
ATOM 767 N N . SER A 1 104 ? -13.661 7.586 -0.095 1.00 96.50 104 SER A N 1
ATOM 768 C CA . SER A 1 104 ? -13.301 6.321 0.546 1.00 96.50 104 SER A CA 1
ATOM 769 C C . SER A 1 104 ? -11.834 6.286 0.943 1.00 96.50 104 SER A C 1
ATOM 771 O O . SER A 1 104 ? -11.525 5.984 2.096 1.00 96.50 104 SER A O 1
ATOM 773 N N . ILE A 1 105 ? -10.939 6.663 0.031 1.00 95.88 105 ILE A N 1
ATOM 774 C CA . ILE A 1 105 ? -9.496 6.680 0.275 1.00 95.88 105 ILE A CA 1
ATOM 775 C C . ILE A 1 105 ? -9.123 7.688 1.375 1.00 95.88 105 ILE A C 1
ATOM 777 O O . ILE A 1 105 ? -8.249 7.392 2.189 1.00 95.88 105 ILE A O 1
ATOM 781 N N . ASP A 1 106 ? -9.794 8.838 1.479 1.00 94.88 106 ASP A N 1
ATOM 782 C CA . ASP A 1 106 ? -9.609 9.761 2.615 1.00 94.88 106 ASP A CA 1
ATOM 783 C C . ASP A 1 106 ? -10.115 9.203 3.941 1.00 94.88 106 ASP A C 1
ATOM 785 O O . ASP A 1 106 ? -9.627 9.579 5.002 1.00 94.88 106 ASP A O 1
ATOM 789 N N . SER A 1 107 ? -11.105 8.315 3.897 1.00 96.88 107 SER A N 1
ATOM 790 C 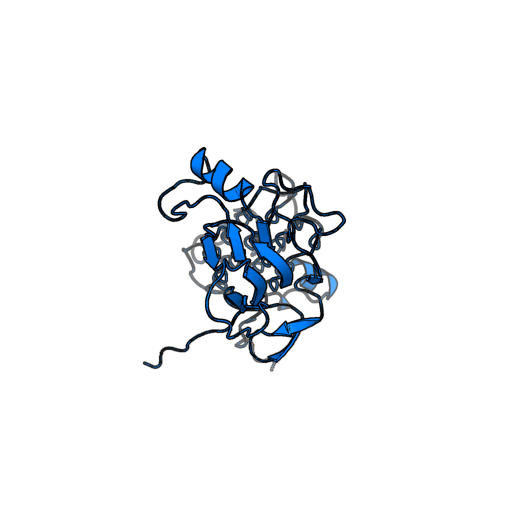CA . SER A 1 107 ? -11.727 7.743 5.092 1.00 96.88 107 SER A CA 1
ATOM 791 C C . SER A 1 107 ? -10.952 6.584 5.717 1.00 96.88 107 SER A C 1
ATOM 793 O O . SER A 1 107 ? -11.460 5.930 6.628 1.00 96.88 107 SER A O 1
ATOM 795 N N . ARG A 1 108 ? -9.740 6.304 5.227 1.00 97.06 108 ARG A N 1
ATOM 796 C CA . ARG A 1 108 ? -8.853 5.291 5.803 1.00 97.06 108 ARG A CA 1
ATOM 797 C C . ARG A 1 108 ? -8.411 5.714 7.198 1.00 97.06 108 ARG A C 1
ATOM 799 O O . ARG A 1 108 ? -7.910 6.817 7.387 1.00 97.06 108 ARG A O 1
ATOM 806 N N . ILE A 1 109 ? -8.577 4.818 8.164 1.00 97.25 109 ILE A N 1
ATOM 807 C CA . ILE A 1 109 ? -8.230 5.059 9.575 1.00 97.25 109 ILE A CA 1
ATOM 808 C C . ILE A 1 109 ? -7.007 4.254 10.031 1.00 97.25 109 ILE A C 1
ATOM 810 O O . ILE A 1 109 ? -6.372 4.610 11.020 1.00 97.25 109 ILE A O 1
ATOM 814 N N . ILE A 1 110 ? -6.665 3.194 9.299 1.00 98.19 110 ILE A N 1
ATOM 815 C CA . ILE A 1 110 ? -5.465 2.372 9.475 1.00 98.19 110 ILE A CA 1
ATOM 816 C C . ILE A 1 110 ? -5.100 1.760 8.117 1.00 98.19 110 ILE A C 1
ATOM 818 O O . ILE A 1 110 ? -5.988 1.312 7.390 1.00 98.19 110 ILE A O 1
ATOM 822 N N . VAL A 1 111 ? -3.816 1.785 7.760 1.00 98.50 111 VAL A N 1
ATOM 823 C CA . VAL A 1 111 ? -3.261 1.320 6.484 1.00 98.50 111 VAL A CA 1
ATOM 824 C C . VAL A 1 111 ? -1.896 0.683 6.721 1.00 98.50 111 VAL A C 1
ATOM 826 O O . VAL A 1 111 ? -0.980 1.364 7.175 1.00 98.50 111 VAL A O 1
ATOM 829 N N . ALA A 1 112 ? -1.737 -0.583 6.352 1.00 98.25 112 ALA A N 1
ATOM 830 C CA . ALA A 1 112 ? -0.432 -1.201 6.156 1.00 98.25 112 ALA A CA 1
ATOM 831 C C . ALA A 1 112 ? -0.007 -1.015 4.691 1.00 98.25 112 ALA A C 1
ATOM 833 O O . ALA A 1 112 ? -0.680 -1.498 3.774 1.00 98.25 112 ALA A O 1
ATOM 834 N N . GLY A 1 113 ? 1.076 -0.265 4.484 1.00 97.88 113 GLY A N 1
ATOM 835 C CA . GLY A 1 113 ? 1.712 -0.074 3.185 1.00 97.88 113 GLY A CA 1
ATOM 836 C C . GLY A 1 113 ? 2.291 -1.370 2.613 1.00 97.88 113 GLY A C 1
ATOM 837 O O . GLY A 1 113 ? 2.727 -2.269 3.326 1.00 97.88 113 GLY A O 1
ATOM 838 N N . SER A 1 114 ? 2.304 -1.471 1.294 1.00 97.81 114 SER A N 1
ATOM 839 C CA . SER A 1 114 ? 2.801 -2.635 0.559 1.00 97.81 114 SER A CA 1
ATOM 840 C C . SER A 1 114 ? 4.140 -2.336 -0.117 1.00 97.81 114 SER A C 1
ATOM 842 O O . SER A 1 114 ? 4.501 -1.173 -0.305 1.00 97.81 114 SER A O 1
ATOM 844 N N . GLY A 1 115 ? 4.902 -3.375 -0.459 1.00 96.94 115 GLY A N 1
ATOM 845 C CA . GLY A 1 115 ? 6.158 -3.219 -1.193 1.00 96.94 115 GLY A CA 1
ATOM 846 C C . GLY A 1 115 ? 5.959 -3.089 -2.705 1.00 96.94 115 GLY A C 1
ATOM 847 O O . GLY A 1 115 ? 4.912 -3.453 -3.241 1.00 96.94 115 GLY A O 1
ATOM 848 N N . GLY A 1 116 ? 6.968 -2.560 -3.394 1.00 95.69 116 GLY A N 1
ATOM 849 C CA . GLY A 1 116 ? 7.011 -2.502 -4.857 1.00 95.69 116 GLY A CA 1
ATOM 850 C C . GLY A 1 116 ? 7.451 -3.819 -5.504 1.00 95.69 116 GLY A C 1
ATOM 851 O O . GLY A 1 116 ? 7.967 -4.713 -4.837 1.00 95.69 116 GLY A O 1
ATOM 852 N N . GLY A 1 117 ? 7.259 -3.935 -6.813 1.00 92.94 117 GLY A N 1
ATOM 853 C CA . GLY A 1 117 ? 7.724 -5.046 -7.638 1.00 92.94 117 GLY A CA 1
ATOM 854 C C . GLY A 1 117 ? 9.176 -4.875 -8.088 1.00 92.94 117 GLY A C 1
ATOM 855 O O . GLY A 1 117 ? 9.728 -3.777 -8.054 1.00 92.94 117 GLY A O 1
ATOM 856 N N . ALA A 1 118 ? 9.812 -5.966 -8.500 1.00 88.56 118 ALA A N 1
ATOM 857 C CA . ALA A 1 118 ? 11.167 -5.965 -9.047 1.00 88.56 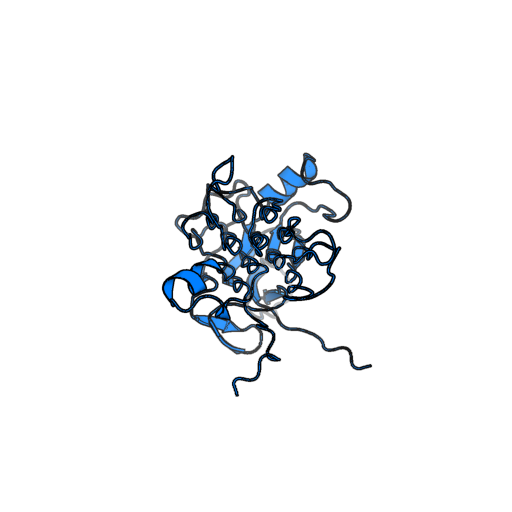118 ALA A CA 1
ATOM 858 C C . ALA A 1 118 ? 11.214 -5.552 -10.532 1.00 88.56 118 ALA A C 1
ATOM 860 O O . ALA A 1 118 ? 10.196 -5.537 -11.222 1.00 88.56 118 ALA A O 1
ATOM 861 N N . VAL A 1 119 ? 12.415 -5.223 -11.007 1.00 84.69 119 VAL A N 1
ATOM 862 C CA . VAL A 1 119 ? 12.733 -4.980 -12.427 1.00 84.69 119 VAL A CA 1
ATOM 863 C C . VAL A 1 119 ? 12.608 -6.264 -13.270 1.00 84.69 119 VAL A C 1
ATOM 865 O O . VAL A 1 119 ? 12.657 -7.357 -12.710 1.00 84.69 119 VAL A O 1
ATOM 868 N N . SER A 1 120 ? 12.503 -6.137 -14.597 1.00 76.69 120 SER A N 1
ATOM 869 C CA . SER A 1 120 ? 12.423 -7.274 -15.533 1.00 76.69 120 SER A CA 1
ATOM 870 C C . SER A 1 120 ? 13.750 -8.000 -15.822 1.00 76.69 120 SER A C 1
ATOM 872 O O . SER A 1 120 ? 13.753 -9.136 -16.284 1.00 76.69 120 SER A O 1
ATOM 874 N N . ASP A 1 121 ? 14.904 -7.385 -15.570 1.00 69.88 121 ASP A N 1
ATOM 875 C CA . ASP A 1 121 ? 16.183 -7.998 -15.947 1.00 69.88 121 ASP A CA 1
ATOM 876 C C . ASP A 1 121 ? 16.657 -9.037 -14.917 1.00 69.88 121 ASP A C 1
ATOM 878 O O . ASP A 1 121 ? 16.407 -8.967 -13.707 1.00 69.88 121 ASP A O 1
ATOM 882 N N . ASN A 1 122 ? 17.456 -9.987 -15.396 1.00 58.25 122 ASN A N 1
ATOM 883 C CA . ASN A 1 122 ? 18.190 -10.900 -14.551 1.00 58.25 122 ASN A CA 1
ATOM 884 C C . ASN A 1 122 ? 19.244 -10.134 -13.739 1.00 58.25 122 ASN A C 1
ATOM 886 O O . ASN A 1 122 ? 20.361 -9.868 -14.180 1.00 58.25 122 ASN A O 1
ATOM 890 N N . ILE A 1 123 ? 18.906 -9.896 -12.478 1.00 55.94 123 ILE A N 1
ATOM 891 C CA . ILE A 1 123 ? 19.721 -9.228 -11.463 1.00 55.94 123 ILE A CA 1
ATOM 892 C C . ILE A 1 123 ? 21.145 -9.790 -11.271 1.00 55.94 123 ILE A C 1
ATOM 894 O O . ILE A 1 123 ? 21.997 -9.141 -10.660 1.00 55.94 123 ILE A O 1
ATOM 898 N N . THR A 1 124 ? 21.431 -10.996 -11.778 1.00 48.06 124 THR A N 1
ATOM 899 C CA . THR A 1 124 ? 22.779 -11.596 -11.779 1.00 48.06 124 THR A CA 1
ATOM 900 C C . THR A 1 124 ? 23.674 -11.134 -12.919 1.00 48.06 124 THR A C 1
ATOM 902 O O . THR A 1 124 ? 24.887 -11.308 -12.809 1.00 48.06 124 THR A O 1
ATOM 905 N N . ARG A 1 125 ? 23.129 -10.506 -13.973 1.00 49.03 125 ARG A N 1
ATOM 906 C CA . ARG A 1 125 ? 23.936 -9.875 -15.033 1.00 49.03 125 ARG A CA 1
ATOM 907 C C . ARG A 1 125 ? 24.794 -8.730 -14.491 1.00 49.03 125 ARG A C 1
ATOM 909 O O . ARG A 1 125 ? 25.786 -8.364 -15.115 1.00 49.03 125 ARG A O 1
ATOM 916 N N . PHE A 1 126 ? 24.470 -8.208 -13.308 1.00 50.66 126 PHE A N 1
ATOM 917 C CA . PHE A 1 126 ? 25.244 -7.159 -12.663 1.00 50.66 126 PHE A CA 1
ATOM 918 C C . PHE A 1 126 ? 26.206 -7.736 -11.618 1.00 50.66 126 PHE A C 1
ATOM 920 O O . PHE A 1 126 ? 25.809 -8.220 -10.554 1.00 50.66 126 PHE A O 1
ATOM 927 N N . ALA A 1 127 ? 27.502 -7.650 -11.927 1.00 40.69 127 ALA A N 1
ATOM 928 C CA . ALA A 1 127 ? 28.601 -8.117 -11.080 1.00 40.69 127 ALA A CA 1
ATOM 929 C C . ALA A 1 127 ? 28.778 -7.299 -9.782 1.00 40.69 127 ALA A C 1
ATOM 931 O O . ALA A 1 127 ? 29.409 -7.776 -8.840 1.00 40.69 127 ALA A O 1
ATOM 932 N N . ASN A 1 128 ? 28.185 -6.103 -9.693 1.00 53.69 128 ASN A N 1
ATOM 933 C CA . ASN A 1 128 ? 28.343 -5.205 -8.550 1.00 53.69 128 ASN A CA 1
ATOM 934 C C . ASN A 1 128 ? 27.136 -5.279 -7.602 1.00 53.69 128 ASN A C 1
ATOM 936 O O . ASN A 1 128 ? 25.985 -5.176 -8.016 1.00 53.69 128 ASN A O 1
ATOM 940 N N . ILE A 1 129 ? 27.396 -5.424 -6.299 1.00 50.91 129 ILE A N 1
ATOM 941 C CA . ILE A 1 129 ? 26.363 -5.482 -5.244 1.00 50.91 129 ILE A CA 1
ATOM 942 C C . ILE A 1 129 ? 25.482 -4.221 -5.232 1.00 50.91 129 ILE A C 1
ATOM 944 O O . ILE A 1 129 ? 24.282 -4.314 -4.989 1.00 50.91 129 ILE A O 1
ATOM 948 N N . SER A 1 130 ? 26.049 -3.057 -5.558 1.00 53.78 130 SER A N 1
ATOM 949 C CA . SER A 1 130 ? 25.365 -1.759 -5.523 1.00 53.78 130 SER A CA 1
ATOM 950 C C . SER A 1 130 ? 24.175 -1.671 -6.486 1.00 53.78 130 SER A C 1
ATOM 952 O O . SER A 1 130 ? 23.170 -1.052 -6.154 1.00 53.78 130 SER A O 1
ATOM 954 N N . SER A 1 131 ? 24.251 -2.310 -7.658 1.00 53.12 131 SER A N 1
ATOM 955 C CA . SER A 1 131 ? 23.171 -2.304 -8.657 1.00 53.12 131 SER A CA 1
ATOM 956 C C . SER A 1 131 ? 22.078 -3.337 -8.377 1.00 53.12 131 SER A C 1
ATOM 958 O O . SER A 1 131 ? 20.967 -3.193 -8.880 1.00 53.12 131 SER A O 1
ATOM 960 N N . LYS A 1 132 ? 22.342 -4.339 -7.523 1.00 56.72 132 LYS A N 1
ATOM 961 C CA . LYS A 1 132 ? 21.328 -5.320 -7.097 1.00 56.72 132 LYS A CA 1
ATOM 962 C C . LYS A 1 132 ? 20.250 -4.694 -6.212 1.00 56.72 132 LYS A C 1
ATOM 964 O O . LYS A 1 132 ? 19.095 -5.081 -6.312 1.00 56.72 132 LYS A O 1
ATOM 969 N N . PHE A 1 133 ? 20.602 -3.700 -5.393 1.00 55.19 133 PHE A N 1
ATOM 970 C CA . PHE A 1 133 ? 19.630 -3.000 -4.545 1.00 55.19 133 PHE A CA 1
ATOM 971 C C . PHE A 1 133 ? 18.570 -2.254 -5.370 1.00 55.19 133 PHE A C 1
ATOM 973 O O . PHE A 1 133 ? 17.408 -2.218 -4.988 1.00 55.19 133 PHE A O 1
ATOM 980 N N . TYR A 1 134 ? 18.957 -1.695 -6.520 1.00 63.44 134 TYR A N 1
ATOM 981 C CA . TYR A 1 134 ? 18.043 -0.949 -7.388 1.00 63.44 134 TYR A CA 1
ATOM 982 C C . TYR A 1 134 ? 17.089 -1.844 -8.171 1.00 63.44 134 TYR A C 1
ATOM 984 O O . TYR A 1 134 ? 15.993 -1.419 -8.497 1.00 63.44 134 TYR A O 1
ATOM 992 N N . ALA A 1 135 ? 17.467 -3.091 -8.426 1.00 76.50 135 ALA A N 1
ATOM 993 C CA . ALA A 1 135 ? 16.650 -4.044 -9.164 1.00 76.50 135 ALA A CA 1
ATOM 994 C C . ALA A 1 135 ? 15.517 -4.676 -8.328 1.00 76.50 135 ALA A C 1
ATOM 996 O O . ALA A 1 135 ? 14.580 -5.241 -8.895 1.00 76.50 135 ALA A O 1
ATOM 997 N N . TRP A 1 136 ? 15.586 -4.598 -6.995 1.00 85.38 136 TRP A N 1
ATOM 998 C CA . TRP A 1 136 ? 14.552 -5.122 -6.096 1.00 85.38 136 TRP A CA 1
ATOM 999 C C . TRP A 1 136 ? 13.424 -4.127 -5.877 1.00 85.38 136 TRP A C 1
ATOM 1001 O O . TRP A 1 136 ? 13.621 -2.912 -5.899 1.00 85.38 136 TRP A O 1
ATOM 1011 N N . GLY A 1 137 ? 12.239 -4.663 -5.601 1.00 88.94 137 GLY A N 1
ATOM 1012 C CA . GLY A 1 137 ? 11.146 -3.851 -5.095 1.00 88.94 137 GLY A CA 1
ATOM 1013 C C . GLY A 1 137 ? 11.471 -3.308 -3.705 1.00 88.94 137 GLY A C 1
ATOM 1014 O O . GLY A 1 137 ? 11.941 -4.041 -2.831 1.00 88.94 137 GLY A O 1
ATOM 1015 N N . LEU A 1 138 ? 11.211 -2.021 -3.482 1.00 93.12 138 LEU A N 1
ATOM 1016 C CA . LEU A 1 138 ? 11.418 -1.404 -2.176 1.00 93.12 138 LEU A CA 1
ATOM 1017 C C . LEU A 1 138 ? 10.288 -1.812 -1.213 1.00 93.12 138 LEU A C 1
ATOM 1019 O O . LEU A 1 138 ? 9.130 -1.921 -1.627 1.00 93.12 138 LEU A O 1
ATOM 1023 N N . PRO A 1 139 ? 10.600 -2.058 0.070 1.00 95.19 139 PRO A N 1
ATOM 1024 C CA . PRO A 1 139 ? 9.618 -2.485 1.063 1.00 95.19 139 PRO A CA 1
ATOM 1025 C C . PRO A 1 139 ? 8.628 -1.365 1.390 1.00 95.19 139 PRO A C 1
ATOM 1027 O O . PRO A 1 139 ? 8.975 -0.190 1.300 1.00 95.19 139 PRO A O 1
ATOM 1030 N N . GLY A 1 140 ? 7.424 -1.729 1.837 1.00 96.25 140 GLY A N 1
ATOM 1031 C CA . GLY A 1 140 ? 6.466 -0.777 2.402 1.00 96.25 140 GLY A CA 1
ATOM 1032 C C . GLY A 1 140 ? 7.037 -0.078 3.640 1.00 96.25 140 GLY A C 1
ATOM 1033 O O . GLY A 1 140 ? 7.756 -0.684 4.433 1.00 96.25 140 GLY A O 1
ATOM 1034 N N . GLY A 1 141 ? 6.730 1.202 3.811 1.00 94.38 141 GLY A N 1
ATOM 1035 C CA . GLY A 1 141 ? 7.288 2.045 4.869 1.00 94.38 141 GLY A CA 1
ATOM 1036 C C . GLY A 1 141 ? 6.397 2.182 6.099 1.00 94.38 141 GLY A C 1
ATOM 1037 O O . GLY A 1 141 ? 5.235 1.770 6.092 1.00 94.38 141 GLY A O 1
ATOM 1038 N N . THR A 1 142 ? 6.925 2.825 7.143 1.00 95.44 142 THR A N 1
ATOM 1039 C CA . THR A 1 142 ? 6.118 3.351 8.254 1.00 95.44 142 THR A CA 1
ATOM 1040 C C . THR A 1 142 ? 5.527 4.703 7.844 1.00 95.44 142 THR A C 1
ATOM 1042 O O . THR A 1 142 ? 4.599 4.743 7.041 1.00 95.44 142 THR A O 1
ATOM 1045 N N . LEU A 1 143 ? 6.062 5.815 8.342 1.00 92.69 143 LEU A N 1
ATOM 1046 C CA . LEU A 1 143 ? 5.695 7.166 7.912 1.00 92.69 143 LEU A CA 1
ATOM 1047 C C . LEU A 1 143 ? 6.229 7.457 6.515 1.00 92.69 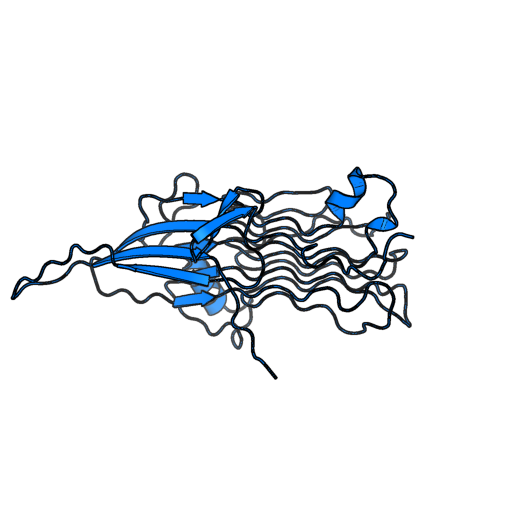143 LEU A C 1
ATOM 1049 O O . LEU A 1 143 ? 5.522 8.062 5.710 1.00 92.69 143 LEU A O 1
ATOM 1053 N N . ASP A 1 144 ? 7.441 6.964 6.266 1.00 90.62 144 ASP A N 1
ATOM 1054 C CA . ASP A 1 144 ? 8.213 7.068 5.041 1.00 90.62 144 ASP A CA 1
ATOM 1055 C C . ASP A 1 144 ? 8.644 5.668 4.598 1.00 90.62 144 ASP A C 1
ATOM 1057 O O . ASP A 1 144 ? 8.923 4.785 5.416 1.00 90.62 144 ASP A O 1
ATOM 1061 N N . SER A 1 145 ? 8.700 5.468 3.288 1.00 86.31 145 SER A N 1
ATOM 1062 C CA . SER A 1 145 ? 9.254 4.277 2.654 1.00 86.31 145 SER A CA 1
ATOM 1063 C C . SER A 1 145 ? 10.644 4.566 2.083 1.00 86.31 145 SER A C 1
ATOM 1065 O O . SER A 1 145 ? 11.016 5.710 1.825 1.00 86.31 145 SER A O 1
ATOM 1067 N N . MET A 1 146 ? 11.426 3.506 1.868 1.00 87.56 146 MET A N 1
ATOM 1068 C CA . MET A 1 146 ? 12.774 3.610 1.307 1.00 87.56 146 MET A CA 1
ATOM 1069 C C . MET A 1 146 ? 12.763 4.247 -0.087 1.00 87.56 146 MET A C 1
ATOM 1071 O O . MET A 1 146 ? 11.787 4.134 -0.828 1.00 87.56 146 MET A O 1
ATOM 1075 N N . ARG A 1 147 ? 13.887 4.863 -0.462 1.00 89.69 147 ARG A N 1
ATOM 1076 C CA . ARG A 1 147 ? 14.121 5.442 -1.790 1.00 89.69 147 ARG A CA 1
ATOM 1077 C C . ARG A 1 147 ? 15.406 4.908 -2.418 1.00 89.69 147 ARG A C 1
ATOM 1079 O O . ARG A 1 147 ? 16.336 4.521 -1.712 1.00 89.69 147 ARG A O 1
ATOM 1086 N N . SER A 1 148 ? 15.461 4.944 -3.741 1.00 83.50 148 SER A N 1
ATOM 1087 C CA . SER A 1 148 ? 16.640 4.718 -4.574 1.00 83.50 148 SER A CA 1
ATOM 1088 C C . SER A 1 148 ? 16.944 5.965 -5.424 1.00 83.50 148 SER A C 1
ATOM 1090 O O . SER A 1 148 ? 16.423 7.046 -5.145 1.00 83.50 148 SER A O 1
ATOM 1092 N N . LYS A 1 149 ? 17.800 5.828 -6.451 1.00 82.31 149 LYS A N 1
ATOM 1093 C CA . LYS A 1 149 ? 18.164 6.916 -7.376 1.00 82.31 149 LYS A CA 1
ATOM 1094 C C . LYS A 1 149 ? 16.932 7.549 -8.037 1.00 82.31 149 LYS A C 1
ATOM 1096 O O . LYS A 1 149 ? 16.842 8.769 -8.066 1.00 82.31 149 LYS A O 1
ATOM 1101 N N . TYR A 1 150 ? 15.999 6.728 -8.527 1.00 86.19 150 TYR A N 1
ATOM 1102 C CA . TYR A 1 150 ? 14.799 7.200 -9.237 1.00 86.19 150 TYR A CA 1
ATOM 1103 C C . TYR A 1 150 ? 13.491 6.604 -8.731 1.00 86.19 150 TYR A C 1
ATOM 1105 O O . TYR A 1 150 ? 12.421 7.035 -9.154 1.00 86.19 150 TYR A O 1
ATOM 1113 N N . THR A 1 151 ? 13.561 5.628 -7.832 1.00 89.62 151 THR A N 1
ATOM 1114 C CA . THR A 1 151 ? 12.387 5.045 -7.192 1.00 89.62 151 THR A CA 1
ATOM 1115 C C . THR A 1 151 ? 12.204 5.684 -5.835 1.00 89.62 151 THR A C 1
ATOM 1117 O O . THR A 1 151 ? 13.088 5.610 -4.982 1.00 89.62 151 THR A O 1
ATOM 1120 N N . ILE A 1 152 ? 11.046 6.283 -5.603 1.00 93.31 152 ILE A N 1
ATOM 1121 C CA . ILE A 1 152 ? 10.744 6.968 -4.357 1.00 93.31 152 ILE A CA 1
ATOM 1122 C C . ILE A 1 152 ? 9.637 6.205 -3.635 1.00 93.31 152 ILE A C 1
ATOM 1124 O O . ILE A 1 152 ? 8.535 6.013 -4.152 1.00 93.31 152 ILE A O 1
ATOM 1128 N N . GLY A 1 153 ? 9.937 5.741 -2.424 1.00 92.25 153 GLY A N 1
ATOM 1129 C CA . GLY A 1 153 ? 8.920 5.266 -1.502 1.00 92.25 153 GLY A CA 1
ATOM 1130 C C . GLY A 1 153 ? 8.009 6.407 -1.060 1.00 92.25 153 GLY A C 1
ATOM 1131 O O . GLY A 1 153 ? 8.438 7.553 -0.946 1.00 92.25 153 GLY A O 1
ATOM 1132 N N . ALA A 1 154 ? 6.743 6.101 -0.807 1.00 96.31 154 ALA A N 1
ATOM 1133 C CA . ALA A 1 154 ? 5.789 7.115 -0.380 1.00 96.31 154 ALA A CA 1
ATOM 1134 C C . ALA A 1 154 ? 6.047 7.594 1.056 1.00 96.31 154 ALA A C 1
ATOM 1136 O O . ALA A 1 154 ? 6.667 6.892 1.858 1.00 96.31 154 ALA A O 1
ATOM 1137 N N . SER A 1 155 ? 5.474 8.748 1.400 1.00 95.81 155 SER A N 1
ATOM 1138 C CA . SER A 1 155 ? 5.388 9.229 2.782 1.00 95.81 155 SER A CA 1
ATOM 1139 C C . SER A 1 155 ? 3.944 9.515 3.197 1.00 95.81 155 SER A C 1
ATOM 1141 O O . SER A 1 155 ? 2.996 9.159 2.492 1.00 95.81 155 SER A O 1
ATOM 1143 N N . GLN A 1 156 ? 3.734 10.176 4.335 1.00 93.25 156 GLN A N 1
ATOM 1144 C CA . GLN A 1 156 ? 2.419 10.709 4.708 1.00 93.25 156 GLN A CA 1
ATOM 1145 C C . GLN A 1 156 ? 1.900 11.762 3.710 1.00 93.25 156 GLN A C 1
ATOM 1147 O O . GLN A 1 156 ? 0.690 11.904 3.513 1.00 93.25 156 GLN A O 1
ATOM 1152 N N . THR A 1 157 ? 2.802 12.501 3.060 1.00 94.25 157 THR A N 1
ATOM 1153 C CA . THR A 1 157 ? 2.476 13.669 2.221 1.00 94.25 157 THR A CA 1
ATOM 1154 C C . THR A 1 157 ? 2.942 13.542 0.772 1.00 94.25 157 THR A C 1
ATOM 1156 O O . THR A 1 157 ? 2.379 14.215 -0.089 1.00 94.25 157 THR A O 1
ATOM 1159 N N . MET A 1 158 ? 3.885 12.644 0.481 1.00 95.94 158 MET A N 1
ATOM 1160 C CA . MET A 1 158 ? 4.463 12.426 -0.848 1.00 95.94 158 MET A CA 1
ATOM 1161 C C . MET A 1 158 ? 3.959 11.129 -1.484 1.00 95.94 158 MET A C 1
ATOM 1163 O O . MET A 1 158 ? 3.775 10.122 -0.799 1.00 95.94 158 MET A O 1
ATOM 1167 N N . GLY A 1 159 ? 3.759 11.159 -2.802 1.00 96.44 159 GLY A N 1
ATOM 1168 C CA . GLY A 1 159 ? 3.163 10.068 -3.577 1.00 96.44 159 GLY A CA 1
ATOM 1169 C C . GLY A 1 159 ? 1.650 10.210 -3.759 1.00 96.44 159 GLY A C 1
ATOM 1170 O O . GLY A 1 159 ? 0.988 11.046 -3.128 1.00 96.44 159 GLY A O 1
ATOM 1171 N N . GLN A 1 160 ? 1.082 9.393 -4.646 1.00 96.56 160 GLN A N 1
ATOM 1172 C CA . GLN A 1 160 ? -0.352 9.416 -4.917 1.00 96.56 160 GLN A CA 1
ATOM 1173 C C . GLN A 1 160 ? -1.114 8.783 -3.754 1.00 96.56 160 GLN A C 1
ATOM 1175 O O . GLN A 1 160 ? -0.735 7.741 -3.220 1.00 96.56 160 GLN A O 1
ATOM 1180 N N . LEU A 1 161 ? -2.204 9.420 -3.331 1.00 96.19 161 LEU A N 1
ATOM 1181 C CA . LEU A 1 161 ? -2.981 8.919 -2.208 1.00 96.19 161 LEU A CA 1
ATOM 1182 C C . LEU A 1 161 ? -3.629 7.574 -2.558 1.00 96.19 161 LEU A C 1
ATOM 1184 O O . LEU A 1 161 ? -4.423 7.483 -3.490 1.00 96.19 161 LEU A O 1
ATOM 1188 N N . GLY A 1 162 ? -3.291 6.541 -1.787 1.00 96.81 162 GLY A N 1
ATOM 1189 C CA . GLY A 1 162 ? -3.857 5.202 -1.923 1.00 96.81 162 GLY A CA 1
ATOM 1190 C C . GLY A 1 162 ? -3.370 4.361 -3.094 1.00 96.81 162 GLY A C 1
ATOM 1191 O O . GLY A 1 162 ? -3.693 3.183 -3.113 1.00 96.81 162 GLY A O 1
ATOM 1192 N N . ILE A 1 163 ? -2.606 4.916 -4.035 1.00 98.12 163 ILE A N 1
ATOM 1193 C CA . ILE A 1 163 ? -2.301 4.259 -5.312 1.00 98.12 163 ILE A CA 1
ATOM 1194 C C . ILE A 1 163 ? -0.790 4.217 -5.521 1.00 98.12 163 ILE A C 1
ATOM 1196 O O . ILE A 1 163 ? -0.132 5.252 -5.410 1.00 98.12 163 ILE A O 1
ATOM 1200 N N . GLY A 1 164 ? -0.255 3.032 -5.817 1.00 98.06 164 GLY A N 1
ATOM 1201 C CA . GLY A 1 164 ? 1.110 2.869 -6.315 1.00 98.06 164 GLY A CA 1
ATOM 1202 C C . GLY A 1 164 ? 1.173 3.143 -7.816 1.00 98.06 164 GLY A C 1
ATOM 1203 O O . GLY A 1 164 ? 0.296 2.715 -8.562 1.00 98.06 164 GLY A O 1
ATOM 1204 N N . VAL A 1 165 ? 2.193 3.874 -8.264 1.00 97.19 165 VAL A N 1
ATOM 1205 C CA . VAL A 1 165 ? 2.375 4.188 -9.689 1.00 97.19 165 VAL A CA 1
ATOM 1206 C C . VAL A 1 165 ? 2.854 2.955 -10.460 1.00 97.19 165 VAL A C 1
ATOM 1208 O O . VAL A 1 165 ? 3.716 2.209 -9.983 1.00 97.19 165 VAL A O 1
ATOM 1211 N N . ASP A 1 166 ? 2.317 2.769 -11.664 1.00 95.62 166 ASP A N 1
ATOM 1212 C CA . ASP A 1 166 ? 2.758 1.736 -12.603 1.00 95.62 166 ASP A CA 1
ATOM 1213 C C . ASP A 1 166 ? 4.238 1.901 -12.979 1.00 95.62 166 ASP A C 1
ATOM 1215 O O . ASP A 1 166 ? 4.792 3.005 -13.016 1.00 95.62 166 ASP A O 1
ATOM 1219 N N . GLY A 1 167 ? 4.885 0.784 -13.286 1.00 91.50 167 GLY A N 1
ATOM 1220 C CA . GLY A 1 167 ? 6.231 0.764 -13.826 1.00 91.50 167 GLY A CA 1
ATOM 1221 C C . GLY A 1 167 ? 6.323 1.485 -15.167 1.00 91.50 167 GLY A C 1
ATOM 1222 O O . GLY A 1 167 ? 5.374 1.541 -15.950 1.00 91.50 167 GLY A O 1
ATOM 1223 N N . LYS A 1 168 ? 7.492 2.060 -15.439 1.00 87.75 168 LYS A N 1
ATOM 1224 C CA . LYS A 1 168 ? 7.800 2.718 -16.701 1.00 87.75 168 LYS A CA 1
ATOM 1225 C C . LYS A 1 168 ? 8.179 1.683 -17.753 1.00 87.75 168 LYS A C 1
ATOM 1227 O O . LYS A 1 168 ? 9.186 0.989 -17.615 1.00 87.75 168 LYS A O 1
ATOM 1232 N N . SER A 1 169 ? 7.370 1.630 -18.806 1.00 83.56 169 SER A N 1
ATOM 1233 C CA . SER A 1 169 ? 7.700 0.950 -20.058 1.00 83.56 169 SER A CA 1
ATOM 1234 C C . SER A 1 169 ? 8.599 1.826 -20.927 1.00 83.56 169 SER A C 1
ATOM 1236 O O . SER A 1 169 ? 8.524 3.055 -20.859 1.00 83.56 169 SER A O 1
ATOM 1238 N N . THR A 1 170 ? 9.450 1.215 -21.743 1.00 73.81 170 THR A N 1
ATOM 1239 C CA . THR A 1 170 ? 10.453 1.938 -22.539 1.00 73.81 170 THR A CA 1
ATOM 1240 C C . THR A 1 170 ? 10.811 1.173 -23.811 1.00 73.81 170 THR A C 1
ATOM 1242 O O . THR A 1 170 ? 10.850 -0.052 -23.807 1.00 73.81 170 THR A O 1
ATOM 1245 N N . ASN A 1 171 ? 11.094 1.917 -24.886 1.00 70.00 171 ASN A N 1
ATOM 1246 C CA . ASN A 1 171 ? 11.604 1.392 -26.161 1.00 70.00 171 ASN A CA 1
ATOM 1247 C C . ASN A 1 171 ? 13.136 1.525 -26.273 1.00 70.00 171 ASN A C 1
ATOM 1249 O O . ASN A 1 171 ? 13.709 1.212 -27.311 1.00 70.00 171 ASN A O 1
ATOM 1253 N N . TYR A 1 172 ? 13.790 2.094 -25.255 1.00 59.94 172 TYR A N 1
ATOM 1254 C CA . TYR A 1 172 ? 15.200 2.506 -25.289 1.00 59.94 172 TYR A CA 1
ATOM 1255 C C . TYR A 1 172 ? 16.080 1.711 -24.320 1.00 59.94 172 TYR A C 1
ATOM 1257 O O . TYR A 1 172 ? 17.294 1.911 -24.284 1.00 59.94 172 TYR A O 1
ATOM 1265 N N . SER A 1 173 ? 15.490 0.841 -23.498 1.00 52.78 173 SER A N 1
ATOM 1266 C CA . SER A 1 173 ? 16.253 0.012 -22.573 1.00 52.78 173 SER A CA 1
ATOM 1267 C C . SER A 1 173 ? 16.923 -1.125 -23.313 1.00 52.78 173 SER A C 1
ATOM 1269 O O . SER A 1 173 ? 16.296 -1.911 -24.008 1.00 52.78 173 SER A O 1
ATOM 1271 N N . VAL A 1 174 ? 18.216 -1.259 -23.073 1.00 51.12 174 VAL A N 1
ATOM 1272 C CA . VAL A 1 174 ? 18.995 -2.438 -23.430 1.00 51.12 174 VAL A CA 1
ATOM 1273 C C . VAL A 1 174 ? 18.654 -3.583 -22.451 1.00 51.12 174 VAL A C 1
ATOM 1275 O O . VAL A 1 174 ? 19.534 -4.027 -21.721 1.00 51.12 174 VAL A O 1
ATOM 1278 N N . GLY A 1 175 ? 17.384 -4.013 -22.373 1.00 54.50 175 GLY A N 1
ATOM 1279 C CA . GLY A 1 175 ? 16.963 -5.219 -21.638 1.00 54.50 175 GLY A CA 1
ATOM 1280 C C . GLY A 1 175 ? 16.397 -5.051 -20.213 1.00 54.50 175 GLY A C 1
ATOM 1281 O O . GLY A 1 175 ? 16.600 -5.956 -19.408 1.00 54.50 175 GLY A O 1
ATOM 1282 N N . ALA A 1 176 ? 15.755 -3.926 -19.848 1.00 70.62 176 ALA A N 1
ATOM 1283 C CA . ALA A 1 176 ? 15.106 -3.781 -18.531 1.00 70.62 176 ALA A CA 1
ATOM 1284 C C . ALA A 1 176 ? 13.983 -2.726 -18.467 1.00 70.62 176 ALA A C 1
ATOM 1286 O O . ALA A 1 176 ? 14.166 -1.580 -18.874 1.00 70.62 176 ALA A O 1
ATOM 1287 N N . CYS A 1 177 ? 12.877 -3.050 -17.792 1.00 79.44 177 CYS A N 1
ATOM 1288 C CA . CYS A 1 177 ? 11.828 -2.104 -17.391 1.00 79.44 177 CYS A CA 1
ATOM 1289 C C . CYS A 1 177 ? 11.538 -2.166 -15.883 1.00 79.44 177 CYS A C 1
ATOM 1291 O O . CYS A 1 177 ? 11.803 -3.179 -15.227 1.00 79.44 177 CYS A O 1
ATOM 1293 N N . SER A 1 178 ? 10.980 -1.091 -15.313 1.00 88.56 178 SER A N 1
ATOM 1294 C CA . SER A 1 178 ? 10.827 -0.990 -13.856 1.00 88.56 178 SER A CA 1
ATOM 1295 C C . SER A 1 178 ? 9.703 -1.861 -13.292 1.00 88.56 178 SER A C 1
ATOM 1297 O O . SER A 1 178 ? 8.740 -2.171 -13.986 1.00 88.56 178 SER A O 1
ATOM 1299 N N . GLY A 1 179 ? 9.756 -2.173 -11.997 1.00 91.31 179 GLY A N 1
ATOM 1300 C CA . GLY A 1 179 ? 8.627 -2.806 -11.299 1.00 91.31 179 GLY A CA 1
ATOM 1301 C C . GLY A 1 179 ? 7.410 -1.882 -11.146 1.00 91.31 179 GLY A C 1
ATOM 1302 O O . GLY A 1 179 ? 7.458 -0.700 -11.475 1.00 91.31 179 GLY A O 1
ATOM 1303 N N . GLY A 1 180 ? 6.297 -2.383 -10.626 1.00 95.06 180 GLY A N 1
ATOM 1304 C CA . GLY A 1 180 ? 5.176 -1.551 -10.179 1.00 95.06 180 GLY A CA 1
ATOM 1305 C C . GLY A 1 180 ? 5.376 -1.075 -8.745 1.00 95.06 180 GLY A C 1
ATOM 1306 O O . GLY A 1 180 ? 5.944 -1.796 -7.930 1.00 95.06 180 GLY A O 1
ATOM 1307 N N . SER A 1 181 ? 4.934 0.129 -8.389 1.00 97.31 181 SER A N 1
ATOM 1308 C CA . SER A 1 181 ? 5.059 0.600 -7.002 1.00 97.31 181 SER A CA 1
ATOM 1309 C C . SER A 1 181 ? 3.962 0.030 -6.100 1.00 97.31 181 SER A C 1
ATOM 1311 O O . SER A 1 181 ? 2.827 -0.178 -6.526 1.00 97.31 181 SER A O 1
ATOM 1313 N N . GLY A 1 182 ? 4.291 -0.210 -4.834 1.00 97.94 182 GLY A N 1
ATOM 1314 C CA . GLY A 1 182 ? 3.337 -0.602 -3.805 1.00 97.94 182 GLY A CA 1
ATOM 1315 C C . GLY A 1 182 ? 2.417 0.556 -3.422 1.00 97.94 182 GLY A C 1
ATOM 1316 O O . GLY A 1 182 ? 2.828 1.720 -3.364 1.00 97.94 182 GLY A O 1
ATOM 1317 N N . SER A 1 183 ? 1.161 0.234 -3.136 1.00 98.25 183 SER A N 1
ATOM 1318 C CA . SER A 1 183 ? 0.204 1.164 -2.527 1.00 98.25 183 SER A CA 1
ATOM 1319 C C . SER A 1 183 ? 0.363 1.234 -1.011 1.00 98.25 183 SER A C 1
ATOM 1321 O O . SER A 1 183 ? 0.984 0.387 -0.369 1.00 98.25 183 SER A O 1
ATOM 1323 N N . GLY A 1 184 ? -0.226 2.258 -0.413 1.00 97.69 184 GLY A N 1
ATOM 1324 C CA . GLY A 1 184 ? -0.205 2.495 1.023 1.00 97.69 184 GLY A CA 1
ATOM 1325 C C . GLY A 1 184 ? -1.137 3.643 1.356 1.00 97.69 184 GLY A C 1
ATOM 1326 O O . GLY A 1 184 ? -2.037 3.953 0.574 1.00 97.69 184 GLY A O 1
ATOM 1327 N N . TYR A 1 185 ? -0.924 4.328 2.475 1.00 97.62 185 TYR A N 1
ATOM 1328 C CA . TYR A 1 185 ? -1.588 5.603 2.718 1.00 97.62 185 TYR A CA 1
ATOM 1329 C C . TYR A 1 185 ? -1.326 6.551 1.544 1.00 97.62 185 TYR A C 1
ATOM 1331 O O . TYR A 1 185 ? -2.267 7.054 0.924 1.00 97.62 185 TYR A O 1
ATOM 1339 N N . ARG A 1 186 ? -0.068 6.625 1.115 1.00 97.94 186 ARG A N 1
ATOM 1340 C CA . ARG A 1 186 ? 0.317 6.995 -0.247 1.00 97.94 186 ARG A CA 1
ATOM 1341 C C . ARG A 1 186 ? 1.100 5.851 -0.878 1.00 97.94 186 ARG A C 1
ATOM 1343 O O . ARG A 1 186 ? 1.706 5.057 -0.159 1.00 97.94 186 ARG A O 1
ATOM 1350 N N . GLY A 1 187 ? 1.037 5.724 -2.196 1.00 98.06 187 GLY A N 1
ATOM 1351 C CA . GLY A 1 187 ? 1.825 4.737 -2.928 1.00 98.06 187 GLY A CA 1
ATOM 1352 C C . GLY A 1 187 ? 3.139 5.304 -3.450 1.00 98.06 187 GLY A C 1
ATOM 1353 O O . GLY A 1 187 ? 3.293 6.520 -3.609 1.00 98.06 187 GLY A O 1
ATOM 1354 N N . GLY A 1 188 ? 4.096 4.400 -3.663 1.00 97.62 188 GLY A N 1
ATOM 1355 C CA . GLY A 1 188 ? 5.406 4.728 -4.218 1.00 97.62 188 GLY A CA 1
ATOM 1356 C C . GLY A 1 188 ? 5.307 5.256 -5.650 1.00 97.62 188 GLY A C 1
ATOM 1357 O O . GLY A 1 188 ? 4.298 5.058 -6.338 1.00 97.62 188 GLY A O 1
ATOM 1358 N N . TYR A 1 189 ? 6.351 5.953 -6.090 1.00 96.44 189 TYR A N 1
ATOM 1359 C CA . TYR A 1 189 ? 6.388 6.610 -7.393 1.00 96.44 189 TYR A CA 1
ATOM 1360 C C . TYR A 1 189 ? 7.814 6.729 -7.948 1.00 96.44 189 TYR A C 1
ATOM 1362 O O . TYR A 1 189 ? 8.789 6.328 -7.311 1.00 96.44 189 TYR A O 1
ATOM 1370 N N . TYR A 1 190 ? 7.922 7.275 -9.159 1.00 92.12 190 TYR A N 1
ATOM 1371 C CA . TYR A 1 190 ? 9.175 7.429 -9.892 1.00 92.12 190 TYR A CA 1
ATOM 1372 C C . TYR A 1 190 ? 9.509 8.896 -10.157 1.00 92.12 190 TYR A C 1
ATOM 1374 O O . TYR A 1 190 ? 8.627 9.679 -10.500 1.00 92.12 190 TYR A O 1
ATOM 1382 N N . GLU A 1 191 ? 10.797 9.224 -10.093 1.00 90.50 191 GLU A N 1
ATOM 1383 C CA . GLU A 1 191 ? 11.391 10.497 -10.533 1.00 90.50 191 GLU A CA 1
ATOM 1384 C C . GLU A 1 191 ? 12.411 10.235 -11.658 1.00 90.50 191 GLU A C 1
ATOM 1386 O O . GLU A 1 191 ? 13.527 10.749 -11.658 1.00 90.50 191 GLU A O 1
ATOM 1391 N N . ILE A 1 192 ? 12.045 9.360 -12.602 1.00 81.31 192 ILE A N 1
ATOM 1392 C CA . ILE A 1 192 ? 12.878 9.031 -13.766 1.00 81.31 192 ILE A CA 1
ATOM 1393 C C . ILE A 1 192 ? 12.865 10.228 -14.743 1.00 81.31 192 ILE A C 1
ATOM 1395 O O . ILE A 1 192 ? 11.773 10.697 -15.077 1.00 81.31 192 ILE A O 1
ATOM 1399 N N . PRO A 1 193 ? 14.031 10.720 -15.211 1.00 80.06 193 PRO A N 1
ATOM 1400 C CA . PRO A 1 193 ? 14.111 11.793 -16.205 1.00 80.06 193 PRO A CA 1
ATOM 1401 C C . PRO A 1 193 ? 13.441 11.439 -17.541 1.00 80.06 193 PRO A C 1
ATOM 1403 O O . PRO A 1 193 ? 13.474 10.286 -17.967 1.00 80.06 193 PRO A O 1
ATOM 1406 N N . ASP A 1 194 ? 12.897 12.449 -18.223 1.00 75.25 194 ASP A N 1
ATOM 1407 C CA . ASP A 1 194 ? 12.331 12.351 -19.575 1.00 75.25 194 ASP A CA 1
ATOM 1408 C C . ASP A 1 194 ? 13.004 13.404 -20.486 1.00 75.25 194 ASP A C 1
ATOM 1410 O O . ASP A 1 194 ? 12.946 14.595 -20.157 1.00 75.25 194 ASP A O 1
ATOM 1414 N N . PRO A 1 195 ? 13.689 13.020 -21.584 1.00 72.12 195 PRO A N 1
ATOM 1415 C CA . PRO A 1 195 ? 13.876 11.656 -22.081 1.00 72.12 195 PRO A CA 1
ATOM 1416 C C . PRO A 1 195 ? 14.816 10.823 -21.202 1.00 72.12 195 PRO A C 1
ATOM 1418 O O . PRO A 1 195 ? 15.726 11.341 -20.553 1.00 72.12 195 PRO A O 1
ATOM 1421 N N . ILE A 1 196 ? 14.623 9.505 -21.225 1.00 71.12 196 ILE A N 1
ATOM 1422 C CA . ILE A 1 196 ? 15.521 8.549 -20.574 1.00 71.12 196 ILE A CA 1
ATOM 1423 C C . ILE A 1 196 ? 16.808 8.463 -21.404 1.00 71.12 196 ILE A C 1
ATOM 1425 O O . ILE A 1 196 ? 16.797 7.944 -22.518 1.00 71.12 196 ILE A O 1
ATOM 1429 N N . THR A 1 197 ? 17.918 8.981 -20.878 1.00 67.88 197 THR A N 1
ATOM 1430 C CA . THR A 1 197 ? 19.214 9.031 -21.585 1.00 67.88 197 THR A CA 1
ATOM 1431 C C . THR A 1 197 ? 20.237 8.005 -21.089 1.00 67.88 197 THR A C 1
ATOM 1433 O O . THR A 1 197 ? 21.326 7.903 -21.650 1.00 67.88 197 THR A O 1
ATOM 1436 N N . GLU A 1 198 ? 19.898 7.228 -20.059 1.00 66.38 198 GLU A N 1
ATOM 1437 C CA . GLU A 1 198 ? 20.757 6.201 -19.464 1.00 66.38 198 GLU A CA 1
ATOM 1438 C C . GLU A 1 198 ? 19.985 4.906 -19.175 1.00 66.38 198 GLU A C 1
ATOM 1440 O O . GLU A 1 198 ? 18.757 4.887 -19.105 1.00 66.38 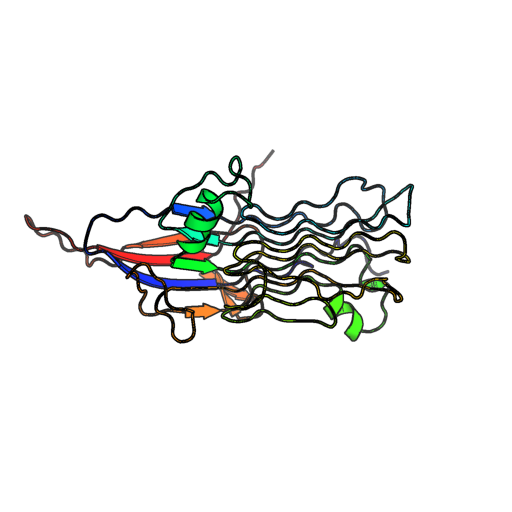198 GLU A O 1
ATOM 1445 N N . TYR A 1 199 ? 20.721 3.809 -18.985 1.00 67.25 199 TYR A N 1
ATOM 1446 C CA . TYR A 1 199 ? 20.145 2.523 -18.601 1.00 67.25 199 TYR A CA 1
ATOM 1447 C C . TYR A 1 199 ? 19.542 2.598 -17.190 1.00 67.25 199 TYR A C 1
ATOM 1449 O O . TYR A 1 199 ? 20.255 2.918 -16.234 1.00 67.25 199 TYR A O 1
ATOM 1457 N N . PHE A 1 200 ? 18.252 2.280 -17.037 1.00 70.75 200 PHE A N 1
ATOM 1458 C CA . PHE A 1 200 ? 17.575 2.307 -15.739 1.00 70.75 200 PHE A CA 1
ATOM 1459 C C . PHE A 1 200 ? 17.132 0.903 -15.307 1.00 70.75 200 PHE A C 1
ATOM 1461 O O . PHE A 1 200 ? 16.340 0.240 -15.964 1.00 70.75 200 PHE A O 1
ATOM 1468 N N . ILE A 1 201 ? 17.636 0.465 -14.153 1.00 77.56 201 ILE A N 1
ATOM 1469 C CA . ILE A 1 201 ? 17.279 -0.802 -13.505 1.00 77.56 201 ILE A CA 1
ATOM 1470 C C . ILE A 1 201 ? 16.656 -0.425 -12.169 1.00 77.56 201 ILE A C 1
ATOM 1472 O O . ILE A 1 201 ? 17.379 -0.118 -11.221 1.00 77.56 201 ILE A O 1
ATOM 1476 N N . GLN A 1 202 ? 15.332 -0.335 -12.111 1.00 84.00 202 GLN A N 1
ATOM 1477 C CA . GLN A 1 202 ? 14.646 0.182 -10.928 1.00 84.00 202 GLN A CA 1
ATOM 1478 C C . GLN A 1 202 ? 13.436 -0.686 -10.584 1.00 84.00 202 GLN A C 1
ATOM 1480 O O . GLN A 1 202 ? 12.513 -0.809 -11.377 1.00 84.00 202 GLN A O 1
ATOM 1485 N N . GLY A 1 203 ? 13.407 -1.279 -9.397 1.00 89.12 203 GLY A N 1
ATOM 1486 C CA . GLY A 1 203 ? 12.174 -1.796 -8.819 1.00 89.12 203 GLY A CA 1
ATOM 1487 C C . GLY A 1 203 ? 11.240 -0.657 -8.405 1.00 89.12 203 GLY A C 1
ATOM 1488 O O . GLY A 1 203 ? 11.613 0.519 -8.417 1.00 89.12 203 GLY A O 1
ATOM 1489 N N . GLY A 1 204 ? 10.019 -1.015 -8.026 1.00 92.94 204 GLY A N 1
ATOM 1490 C CA . GLY A 1 204 ? 9.003 -0.084 -7.552 1.00 92.94 204 GLY A CA 1
ATOM 1491 C C . GLY A 1 204 ? 9.193 0.359 -6.112 1.00 92.94 204 GLY A C 1
ATOM 1492 O O . GLY A 1 204 ? 9.795 -0.336 -5.292 1.00 92.94 204 GLY A O 1
ATOM 1493 N N . GLY A 1 205 ? 8.662 1.542 -5.805 1.00 94.94 205 GLY A N 1
ATOM 1494 C CA . GLY A 1 205 ? 8.699 2.116 -4.465 1.00 94.94 205 GLY A CA 1
ATOM 1495 C C . GLY A 1 205 ? 7.670 1.445 -3.566 1.00 94.94 205 GLY A C 1
ATOM 1496 O O . GLY A 1 205 ? 6.614 1.041 -4.043 1.00 94.94 205 GLY A O 1
ATOM 1497 N N . GLY A 1 206 ? 7.943 1.343 -2.268 1.00 97.06 206 GLY A N 1
ATOM 1498 C CA . GLY A 1 206 ? 6.939 0.918 -1.294 1.00 97.06 206 GLY A CA 1
ATOM 1499 C C . GLY A 1 206 ? 5.939 2.029 -0.968 1.00 97.06 206 GLY A C 1
ATOM 1500 O O . GLY A 1 206 ? 6.247 3.222 -1.056 1.00 97.06 206 GLY A O 1
ATOM 1501 N N . GLY A 1 207 ? 4.730 1.641 -0.572 1.00 98.12 207 GLY A N 1
ATOM 1502 C CA . GLY A 1 207 ? 3.734 2.556 -0.027 1.00 98.12 207 GLY A CA 1
ATOM 1503 C C . GLY A 1 207 ? 3.981 2.868 1.449 1.00 98.12 207 GLY A C 1
ATOM 1504 O O . GLY A 1 207 ? 4.555 2.061 2.182 1.00 98.12 207 GLY A O 1
ATOM 1505 N N . SER A 1 208 ? 3.522 4.031 1.903 1.00 97.88 208 SER A N 1
ATOM 1506 C CA . SER A 1 208 ? 3.573 4.421 3.316 1.00 97.88 208 SER A CA 1
ATOM 1507 C C . SER A 1 208 ? 2.454 3.760 4.115 1.00 97.88 208 SER A C 1
ATOM 1509 O O . SER A 1 208 ? 1.403 3.398 3.588 1.00 97.88 208 SER A O 1
ATOM 1511 N N . SER A 1 209 ? 2.656 3.615 5.413 1.00 98.06 209 SER A N 1
ATOM 1512 C CA . SER A 1 209 ? 1.638 3.153 6.352 1.00 98.06 209 SER A CA 1
ATOM 1513 C C . SER A 1 209 ? 0.939 4.329 7.029 1.00 98.06 209 SER A C 1
ATOM 1515 O O . SER A 1 209 ? 1.404 5.463 6.980 1.00 98.06 209 SER A O 1
ATOM 1517 N N . TYR A 1 210 ? -0.188 4.072 7.682 1.00 98.12 210 TYR A N 1
ATOM 1518 C CA . TYR A 1 210 ? -0.932 5.086 8.424 1.00 98.12 210 TYR A CA 1
ATOM 1519 C C . TYR A 1 210 ? -1.737 4.457 9.549 1.00 98.12 210 TYR A C 1
ATOM 1521 O O . TYR A 1 210 ? -2.290 3.372 9.386 1.00 98.12 210 TYR A O 1
ATOM 1529 N N . ILE A 1 211 ? -1.870 5.157 10.669 1.00 98.06 211 ILE A N 1
ATOM 1530 C CA . ILE A 1 211 ? -2.889 4.850 11.669 1.00 98.06 211 ILE A CA 1
ATOM 1531 C C . ILE A 1 211 ? -3.281 6.121 12.404 1.00 98.06 211 ILE A C 1
ATOM 1533 O O . ILE A 1 211 ? -2.435 6.853 12.919 1.00 98.06 211 ILE A O 1
ATOM 1537 N N . SER A 1 212 ? -4.583 6.394 12.436 1.00 96.56 212 SER A N 1
ATOM 1538 C CA . SER A 1 212 ? -5.098 7.599 13.071 1.00 96.56 212 SER A CA 1
ATOM 1539 C C . SER A 1 212 ? -4.753 7.617 14.560 1.00 96.56 212 SER A C 1
ATOM 1541 O O . SER A 1 212 ? -4.933 6.618 15.256 1.00 96.56 212 SER A O 1
ATOM 1543 N N . GLY A 1 213 ? -4.272 8.753 15.060 1.00 93.44 213 GLY A N 1
ATOM 1544 C CA . GLY A 1 213 ? -3.867 8.901 16.459 1.00 93.44 213 GLY A CA 1
ATOM 1545 C C . GLY A 1 213 ? -2.435 8.472 16.773 1.00 93.44 213 GLY A C 1
ATOM 1546 O O . GLY A 1 213 ? -1.983 8.687 17.896 1.00 93.44 213 GLY A O 1
ATOM 1547 N N . HIS A 1 214 ? -1.690 7.906 15.817 1.00 95.44 214 HIS A N 1
ATOM 1548 C CA . HIS A 1 214 ? -0.249 7.738 15.999 1.00 95.44 214 HIS A CA 1
ATOM 1549 C C . HIS A 1 214 ? 0.445 9.102 15.966 1.00 95.44 214 HIS A C 1
ATOM 1551 O O . HIS A 1 214 ? 0.116 9.917 15.095 1.00 95.44 214 HIS A O 1
ATOM 1557 N N . PRO A 1 215 ? 1.410 9.365 16.869 1.00 89.75 215 PRO A N 1
ATOM 1558 C CA . PRO A 1 215 ? 2.271 10.534 16.755 1.00 89.75 215 PRO A CA 1
ATOM 1559 C C . PRO A 1 215 ? 2.833 10.637 15.335 1.00 89.75 215 PRO A C 1
ATOM 1561 O O . PRO A 1 215 ? 3.086 9.614 14.708 1.00 89.75 215 PRO A O 1
ATOM 1564 N N . VAL A 1 216 ? 2.990 11.857 14.821 1.00 88.25 216 VAL A N 1
ATOM 1565 C CA . VAL A 1 216 ? 3.571 12.186 13.501 1.00 88.25 216 VAL A CA 1
ATOM 1566 C C . VAL A 1 216 ? 2.855 11.646 12.246 1.00 88.25 216 VAL A C 1
ATOM 1568 O O . VAL A 1 216 ? 3.178 12.083 11.141 1.00 88.25 216 VAL A O 1
ATOM 1571 N N . CYS A 1 217 ? 1.832 10.795 12.376 1.00 94.06 217 CYS A N 1
ATOM 1572 C CA . CYS A 1 217 ? 0.863 10.576 11.298 1.00 94.06 217 CYS A CA 1
ATOM 1573 C C . CYS A 1 217 ? -0.005 11.823 11.111 1.00 94.06 217 CYS A C 1
ATOM 1575 O O . CYS A 1 217 ? -0.275 12.565 12.058 1.00 94.06 217 CYS A O 1
ATOM 1577 N N . ILE A 1 218 ? -0.489 12.043 9.889 1.00 91.81 218 ILE A N 1
ATOM 1578 C CA . ILE A 1 218 ? -1.389 13.171 9.650 1.00 91.81 218 ILE A CA 1
ATOM 1579 C C . ILE A 1 218 ? -2.727 12.991 10.379 1.00 91.81 218 ILE A C 1
ATOM 1581 O O . ILE A 1 218 ? -3.272 11.889 10.493 1.00 91.81 218 ILE A O 1
ATOM 1585 N N . THR A 1 219 ? -3.281 14.093 10.874 1.00 88.69 219 THR A N 1
ATOM 1586 C CA . THR A 1 219 ? -4.523 14.061 11.650 1.00 88.69 219 THR A CA 1
ATOM 1587 C C . THR A 1 219 ? -5.691 13.584 10.792 1.00 88.69 219 THR A C 1
ATOM 1589 O O . THR A 1 219 ? -5.969 14.149 9.735 1.00 88.69 219 THR A O 1
ATOM 1592 N N . SER A 1 220 ? -6.400 12.554 11.261 1.00 86.44 220 SER A N 1
ATOM 1593 C CA . SER A 1 220 ? -7.643 12.120 10.623 1.00 86.44 220 SER A CA 1
ATOM 1594 C C . SER A 1 220 ? -8.743 13.161 10.844 1.00 86.44 220 SER A C 1
ATOM 1596 O O . SER A 1 220 ? -8.934 13.599 11.980 1.00 86.44 220 SER A O 1
ATOM 1598 N N . PRO A 1 221 ? -9.540 13.501 9.818 1.00 86.06 221 PRO A N 1
ATOM 1599 C CA . PRO A 1 221 ? -10.697 14.372 9.998 1.00 86.06 221 PRO A CA 1
ATOM 1600 C C . PRO A 1 221 ? -11.887 13.668 10.682 1.00 86.06 221 PRO A C 1
ATOM 1602 O O . PRO A 1 221 ? -12.903 14.307 10.937 1.00 86.06 221 PRO A O 1
ATOM 1605 N N . TYR A 1 222 ? -11.801 12.362 10.969 1.00 86.75 222 TYR A N 1
ATOM 1606 C CA . TYR A 1 222 ? -12.954 11.537 11.350 1.00 86.75 222 TYR A CA 1
ATOM 1607 C C . TYR A 1 222 ? -13.139 11.282 12.857 1.00 86.75 222 TYR A C 1
ATOM 1609 O O . TYR A 1 222 ? -13.888 10.380 13.220 1.00 86.75 222 TYR A O 1
ATOM 1617 N N . ASN A 1 223 ? -12.500 12.042 13.756 1.00 86.56 223 ASN A N 1
ATOM 1618 C CA . ASN A 1 223 ? -12.606 11.870 15.223 1.00 86.56 223 ASN A CA 1
ATOM 1619 C C . ASN A 1 223 ? -12.435 10.416 15.720 1.00 86.56 223 ASN A C 1
ATOM 1621 O O . ASN A 1 223 ? -12.913 10.040 16.790 1.00 86.56 223 ASN A O 1
ATOM 1625 N N . ILE A 1 224 ? -11.726 9.596 14.947 1.00 91.06 224 ILE A N 1
ATOM 1626 C CA . ILE A 1 224 ? -11.353 8.228 15.285 1.00 91.06 224 ILE A CA 1
ATOM 1627 C C . ILE A 1 224 ? -9.864 8.238 15.555 1.00 91.06 224 ILE A C 1
ATOM 1629 O O . ILE A 1 224 ? -9.094 8.744 14.745 1.00 91.06 224 ILE A O 1
ATOM 1633 N N . SER A 1 225 ? -9.458 7.678 16.685 1.00 93.56 225 SER A N 1
ATOM 1634 C CA . SER A 1 225 ? -8.065 7.638 17.105 1.00 93.56 225 SER A CA 1
ATOM 1635 C C . SER A 1 225 ? -7.769 6.293 17.745 1.00 93.56 225 SER A C 1
ATOM 1637 O O . SER A 1 225 ? -8.590 5.761 18.500 1.00 93.56 225 SER A O 1
ATOM 1639 N N . PHE A 1 226 ? -6.605 5.746 17.423 1.00 96.19 226 PHE A N 1
ATOM 1640 C CA . PHE A 1 226 ? -6.096 4.534 18.031 1.00 96.19 226 PHE A CA 1
ATOM 1641 C C . PHE A 1 226 ? -5.126 4.878 19.161 1.00 96.19 226 PHE A C 1
ATOM 1643 O O . PHE A 1 226 ? -4.368 5.843 19.096 1.00 96.19 226 PHE A O 1
ATOM 1650 N N . THR A 1 227 ? -5.113 4.037 20.187 1.00 95.56 227 THR A N 1
ATOM 1651 C CA . THR A 1 227 ? -4.095 4.030 21.242 1.00 95.56 227 THR A CA 1
ATOM 1652 C C . THR A 1 227 ? -3.186 2.815 21.080 1.00 95.56 227 THR A C 1
ATOM 1654 O O . THR A 1 227 ? -3.498 1.894 20.320 1.00 95.56 227 THR A O 1
ATOM 1657 N N . ASN A 1 228 ? -2.045 2.804 21.778 1.00 95.75 228 ASN A N 1
ATOM 1658 C CA . ASN A 1 228 ? -1.054 1.718 21.710 1.00 95.75 228 ASN A CA 1
ATOM 1659 C C . ASN A 1 228 ? -0.650 1.380 20.267 1.00 95.75 228 ASN A C 1
ATOM 1661 O O . ASN A 1 228 ? -0.586 0.214 19.867 1.00 95.75 228 ASN A O 1
ATOM 1665 N N . THR A 1 229 ? -0.450 2.428 19.472 1.00 97.00 229 THR A N 1
ATOM 1666 C CA . THR A 1 229 ? -0.192 2.324 18.043 1.00 97.00 229 THR A CA 1
ATOM 1667 C C . THR A 1 229 ? 1.247 1.889 17.780 1.00 97.00 229 THR A C 1
ATOM 1669 O O . THR A 1 229 ? 2.180 2.365 18.423 1.00 97.00 229 THR A O 1
ATOM 1672 N N . VAL A 1 230 ? 1.425 0.969 16.833 1.00 96.06 230 VAL A N 1
ATOM 1673 C CA . VAL A 1 230 ? 2.726 0.425 16.420 1.00 96.06 230 VAL A CA 1
ATOM 1674 C C . VAL A 1 230 ? 2.762 0.335 14.900 1.00 96.06 230 VAL A C 1
ATOM 1676 O O . VAL A 1 230 ? 1.788 -0.106 14.286 1.00 96.06 230 VAL A O 1
ATOM 1679 N N . MET A 1 231 ? 3.891 0.724 14.308 1.00 96.06 231 MET A N 1
ATOM 1680 C CA . MET A 1 231 ? 4.161 0.646 12.874 1.00 96.06 231 MET A CA 1
ATOM 1681 C C . MET A 1 231 ? 5.558 0.055 12.665 1.00 96.06 231 MET A C 1
ATOM 1683 O O . MET A 1 231 ? 6.505 0.531 13.283 1.00 96.06 231 MET A O 1
ATOM 1687 N N . TYR A 1 232 ? 5.676 -0.945 11.793 1.00 97.19 232 TYR A N 1
ATOM 1688 C CA . TYR A 1 232 ? 6.954 -1.499 11.333 1.00 97.19 232 TYR A CA 1
ATOM 1689 C C . TYR A 1 232 ? 6.966 -1.531 9.807 1.00 97.19 232 TYR A C 1
ATOM 1691 O O . TYR A 1 232 ? 5.985 -1.948 9.191 1.00 97.19 232 TYR A O 1
ATOM 1699 N N . GLY A 1 233 ? 8.057 -1.087 9.195 1.00 96.25 233 GLY A N 1
ATOM 1700 C CA . GLY A 1 233 ? 8.290 -1.172 7.761 1.00 96.25 233 GLY A CA 1
ATOM 1701 C C . GLY A 1 233 ? 8.560 -2.607 7.310 1.00 96.25 233 GLY A C 1
ATOM 1702 O O . GLY A 1 233 ? 8.916 -3.484 8.095 1.00 96.25 233 GLY A O 1
ATOM 1703 N N . GLY A 1 234 ? 8.436 -2.856 6.009 1.00 94.75 234 GLY A N 1
ATOM 1704 C CA . GLY A 1 234 ? 8.686 -4.162 5.397 1.00 94.75 234 GLY A CA 1
ATOM 1705 C C . GLY A 1 234 ? 10.157 -4.603 5.414 1.00 94.75 234 GLY A C 1
ATOM 1706 O O . GLY A 1 234 ? 10.471 -5.712 5.000 1.00 94.75 234 GLY A O 1
ATOM 1707 N N . ASN A 1 235 ? 11.073 -3.755 5.878 1.00 93.38 235 ASN A N 1
ATOM 1708 C CA . ASN A 1 235 ? 12.474 -4.084 6.153 1.00 93.38 235 ASN A CA 1
ATOM 1709 C C . ASN A 1 235 ? 12.760 -4.336 7.640 1.00 93.38 235 ASN A C 1
ATOM 1711 O O . ASN A 1 235 ? 13.914 -4.557 8.005 1.00 93.38 235 ASN A O 1
ATOM 1715 N N . GLU A 1 236 ? 11.744 -4.298 8.498 1.00 95.31 236 GLU A N 1
ATOM 1716 C CA . GLU A 1 236 ? 11.889 -4.480 9.938 1.00 95.31 236 GLU A CA 1
ATOM 1717 C C . GLU A 1 236 ? 11.373 -5.854 10.379 1.00 95.31 236 GLU A C 1
ATOM 1719 O O . GLU A 1 236 ? 10.527 -6.473 9.729 1.00 95.31 236 GLU A O 1
ATOM 1724 N N . SER A 1 237 ? 11.904 -6.346 11.502 1.00 95.94 237 SER A N 1
ATOM 1725 C CA . SER A 1 237 ? 11.405 -7.566 12.137 1.00 95.94 237 SER A CA 1
ATOM 1726 C C . SER A 1 237 ? 10.054 -7.287 12.784 1.00 95.94 237 SER A C 1
ATOM 1728 O O . SER A 1 237 ? 9.947 -6.420 13.651 1.00 95.94 237 SER A O 1
ATOM 1730 N N . MET A 1 238 ? 9.029 -8.034 12.389 1.00 94.50 238 MET A N 1
ATOM 1731 C CA . MET A 1 238 ? 7.664 -7.822 12.852 1.00 94.50 238 MET A CA 1
ATOM 1732 C C . MET A 1 238 ? 6.923 -9.140 13.098 1.00 94.50 238 MET A C 1
ATOM 1734 O O . MET A 1 238 ? 7.302 -10.182 12.548 1.00 94.50 238 MET A O 1
ATOM 1738 N N . PRO A 1 239 ? 5.870 -9.116 13.936 1.00 93.31 239 PRO A N 1
ATOM 1739 C CA . PRO A 1 239 ? 5.080 -10.305 14.214 1.00 93.31 239 PRO A CA 1
ATOM 1740 C C . PRO A 1 239 ? 4.436 -10.864 12.948 1.00 93.31 239 PRO A C 1
ATOM 1742 O O . PRO A 1 239 ? 3.997 -10.111 12.083 1.00 93.31 239 PRO A O 1
ATOM 1745 N N . GLN A 1 240 ? 4.319 -12.186 12.885 1.00 87.88 240 GLN A N 1
ATOM 1746 C CA . GLN A 1 240 ? 3.549 -12.893 11.865 1.00 87.88 240 GLN A CA 1
ATOM 1747 C C . GLN A 1 240 ? 2.150 -13.265 12.391 1.00 87.88 240 GLN A C 1
ATOM 1749 O O . GLN A 1 240 ? 1.961 -13.419 13.604 1.00 87.88 240 GLN A O 1
ATOM 1754 N N . PRO A 1 241 ? 1.131 -13.404 11.520 1.00 80.31 241 PRO A N 1
ATOM 1755 C CA . PRO A 1 241 ? -0.268 -13.501 11.966 1.00 80.31 241 PRO A CA 1
ATOM 1756 C C . PRO A 1 241 ? -0.562 -14.714 12.835 1.00 80.31 241 PRO A C 1
ATOM 1758 O O . PRO A 1 241 ? -1.408 -14.645 13.731 1.00 80.31 241 PRO A O 1
ATOM 1761 N N . PHE A 1 242 ? 0.157 -15.801 12.569 1.00 81.38 242 PHE A N 1
ATOM 1762 C CA . PHE A 1 242 ? -0.003 -17.103 13.207 1.00 81.38 242 PHE A CA 1
ATOM 1763 C C . PHE A 1 242 ? 1.116 -17.404 14.216 1.00 81.38 242 PHE A C 1
ATOM 1765 O O . PHE A 1 242 ? 1.283 -18.547 14.632 1.00 81.38 242 PHE A O 1
ATOM 1772 N N . GLY A 1 243 ? 1.864 -16.375 14.628 1.00 86.06 243 GLY A N 1
ATOM 1773 C CA . GLY A 1 243 ? 2.990 -16.489 15.550 1.00 86.06 243 GLY A CA 1
ATOM 1774 C C . GLY A 1 243 ? 4.347 -16.453 14.850 1.00 86.06 243 GLY A C 1
ATOM 1775 O O . GLY A 1 243 ? 4.455 -16.640 13.640 1.00 86.06 243 GLY A O 1
ATOM 1776 N N . GLY A 1 244 ? 5.388 -16.186 15.638 1.00 92.75 244 GLY A N 1
ATOM 1777 C CA . GLY A 1 244 ? 6.745 -15.964 15.141 1.00 92.75 244 GLY A CA 1
ATOM 1778 C C . GLY A 1 244 ? 6.995 -14.533 14.659 1.00 92.75 244 GLY A C 1
ATOM 1779 O O . GLY A 1 244 ? 6.126 -13.662 14.736 1.00 92.75 244 GLY A O 1
ATOM 1780 N N . MET A 1 245 ? 8.217 -14.312 14.180 1.00 93.62 245 MET A N 1
ATOM 1781 C CA . MET A 1 245 ? 8.713 -13.036 13.664 1.00 93.62 245 MET A CA 1
ATOM 1782 C C . MET A 1 245 ? 9.281 -13.247 12.258 1.00 93.62 245 MET A C 1
ATOM 1784 O O . MET A 1 245 ? 9.863 -14.297 11.982 1.00 93.62 245 MET A O 1
ATOM 1788 N N . SER A 1 246 ? 9.162 -12.250 11.386 1.00 91.94 246 SER A N 1
ATOM 1789 C CA . SER A 1 246 ? 9.869 -12.212 10.099 1.00 91.94 246 SER A CA 1
ATOM 1790 C C . SER A 1 246 ? 10.237 -10.783 9.723 1.00 91.94 246 SER A C 1
ATOM 1792 O O . SER A 1 246 ? 9.684 -9.832 10.271 1.00 91.94 246 SER A O 1
ATOM 1794 N N . ILE A 1 247 ? 11.157 -10.632 8.771 1.00 92.69 247 ILE A N 1
ATOM 1795 C CA . ILE A 1 247 ? 11.466 -9.330 8.175 1.00 92.69 247 ILE A CA 1
ATOM 1796 C C . ILE A 1 247 ? 10.416 -9.036 7.107 1.00 92.69 247 ILE A C 1
ATOM 1798 O O . ILE A 1 247 ? 10.412 -9.686 6.057 1.00 92.69 247 ILE A O 1
ATOM 1802 N N . GLY A 1 248 ? 9.527 -8.088 7.395 1.00 91.94 248 GLY A N 1
ATOM 1803 C CA . GLY A 1 248 ? 8.424 -7.738 6.508 1.00 91.94 248 GLY A CA 1
ATOM 1804 C C . GLY A 1 248 ? 7.432 -8.876 6.250 1.00 91.94 248 GLY A C 1
ATOM 1805 O O . GLY A 1 248 ? 7.582 -10.014 6.711 1.00 91.94 248 GLY A O 1
ATOM 1806 N N . HIS A 1 249 ? 6.363 -8.542 5.526 1.00 91.12 249 HIS A N 1
ATOM 1807 C CA . HIS A 1 249 ? 5.296 -9.473 5.172 1.00 91.12 249 HIS A CA 1
ATOM 1808 C C . HIS A 1 249 ? 5.312 -9.770 3.670 1.00 91.12 249 HIS A C 1
ATOM 1810 O O . HIS A 1 249 ? 5.359 -8.852 2.854 1.00 91.12 249 HIS A O 1
ATOM 1816 N N . ARG A 1 250 ? 5.258 -11.051 3.291 1.00 89.94 250 ARG A N 1
ATOM 1817 C CA . ARG A 1 250 ? 5.269 -11.498 1.888 1.00 89.94 250 ARG A CA 1
ATOM 1818 C C . ARG A 1 250 ? 3.998 -12.276 1.550 1.00 89.94 250 ARG A C 1
ATOM 1820 O O . ARG A 1 250 ? 3.499 -13.052 2.363 1.00 89.94 250 ARG A O 1
ATOM 1827 N N . GLY A 1 251 ? 3.491 -12.089 0.333 1.00 91.00 251 GLY A N 1
ATOM 1828 C CA . GLY A 1 251 ? 2.200 -12.623 -0.116 1.00 91.00 251 GLY A CA 1
ATOM 1829 C C . GLY A 1 251 ? 1.092 -11.570 -0.068 1.00 91.00 251 GLY A C 1
ATOM 1830 O O . GLY A 1 251 ? 1.380 -10.376 -0.078 1.00 91.00 251 GLY A O 1
ATOM 1831 N N . ASN A 1 252 ? -0.175 -12.002 -0.033 1.00 94.12 252 ASN A N 1
ATOM 1832 C CA . ASN A 1 252 ? -1.301 -11.064 0.069 1.00 94.12 252 ASN A CA 1
ATOM 1833 C C . ASN A 1 252 ? -1.302 -10.383 1.444 1.00 94.12 252 ASN A C 1
ATOM 1835 O O . ASN A 1 252 ? -0.416 -10.607 2.255 1.00 94.12 252 ASN A O 1
ATOM 1839 N N . GLY A 1 253 ? -2.282 -9.543 1.722 1.00 92.56 253 GLY A N 1
ATOM 1840 C CA . GLY A 1 253 ? -2.494 -8.873 2.994 1.00 92.56 253 GLY A CA 1
ATOM 1841 C C . GLY A 1 253 ? -3.580 -9.537 3.840 1.00 92.56 253 GLY A C 1
ATOM 1842 O O . GLY A 1 253 ? -4.349 -10.364 3.351 1.00 92.56 253 GLY A O 1
ATOM 1843 N N . VAL A 1 254 ? -3.619 -9.243 5.142 1.00 92.62 254 VAL A N 1
ATOM 1844 C CA . VAL A 1 254 ? -4.621 -9.782 6.088 1.00 92.62 254 VAL A CA 1
ATOM 1845 C C . VAL A 1 254 ? -4.855 -8.766 7.184 1.00 92.62 254 VAL A C 1
ATOM 1847 O O . VAL A 1 254 ? -3.993 -7.952 7.493 1.00 92.62 254 VAL A O 1
ATOM 1850 N N . CYS A 1 255 ? -6.030 -8.869 7.790 1.00 94.88 255 CYS A N 1
ATOM 1851 C CA . CYS A 1 255 ? -6.430 -8.206 9.013 1.00 94.88 255 CYS A CA 1
ATOM 1852 C C . CYS A 1 255 ? -6.850 -9.246 10.056 1.00 94.88 255 CYS A C 1
ATOM 1854 O O . CYS A 1 255 ? -7.595 -10.172 9.750 1.00 94.88 255 CYS A O 1
ATOM 1856 N N . ARG A 1 256 ? -6.404 -9.068 11.292 1.00 93.44 256 ARG A N 1
ATOM 1857 C CA . ARG A 1 256 ? -6.805 -9.800 12.487 1.00 93.44 256 ARG A CA 1
ATOM 1858 C C . ARG A 1 256 ? -7.448 -8.801 13.429 1.00 93.44 256 ARG A C 1
ATOM 1860 O O . ARG A 1 256 ? -6.824 -7.827 13.836 1.00 93.44 256 ARG A O 1
ATOM 1867 N N . ILE A 1 257 ? -8.697 -9.062 13.775 1.00 91.00 257 ILE A N 1
ATOM 1868 C CA . ILE A 1 257 ? -9.471 -8.240 14.698 1.00 91.00 257 ILE A CA 1
ATOM 1869 C C . ILE A 1 257 ? -9.614 -9.036 15.989 1.00 91.00 257 ILE A C 1
ATOM 1871 O O . ILE A 1 257 ? -9.898 -10.232 15.955 1.00 91.00 257 ILE A O 1
ATOM 1875 N N . THR A 1 258 ? -9.364 -8.400 17.123 1.00 89.56 258 THR A N 1
ATOM 1876 C CA . THR A 1 258 ? -9.447 -9.029 18.441 1.00 89.56 258 THR A CA 1
ATOM 1877 C C . THR A 1 258 ? -10.308 -8.161 19.342 1.00 89.56 258 THR A C 1
ATOM 1879 O O . THR A 1 258 ? -10.047 -6.969 19.471 1.00 89.56 258 THR A O 1
ATOM 1882 N N . ASP A 1 259 ? -11.333 -8.743 19.955 1.00 87.19 259 ASP A N 1
ATOM 1883 C CA . ASP A 1 259 ? -12.118 -8.060 20.980 1.00 87.19 259 ASP A CA 1
ATOM 1884 C C . ASP A 1 259 ? -11.283 -7.954 22.265 1.00 87.19 259 ASP A C 1
ATOM 1886 O O . ASP A 1 259 ? -10.674 -8.929 22.704 1.00 87.19 259 ASP A O 1
ATOM 1890 N N . LEU A 1 260 ? -11.193 -6.745 22.814 1.00 83.62 260 LEU A N 1
ATOM 1891 C CA . LEU A 1 260 ? -10.505 -6.448 24.069 1.00 83.62 260 LEU A CA 1
ATOM 1892 C C . LEU A 1 260 ? -11.470 -6.139 25.212 1.00 83.62 260 LEU A C 1
ATOM 1894 O O . LEU A 1 260 ? -11.031 -5.725 26.291 1.00 83.62 260 LEU A O 1
ATOM 1898 N N . SER A 1 261 ? -12.777 -6.237 24.979 1.00 78.25 261 SER A N 1
ATOM 1899 C CA . SER A 1 261 ? -13.732 -6.069 26.057 1.00 78.25 261 SER A CA 1
ATOM 1900 C C . SER A 1 261 ? -13.480 -7.149 27.117 1.00 78.25 261 SER A C 1
ATOM 1902 O O . SER A 1 261 ? -13.304 -8.319 26.782 1.00 78.25 261 SER A O 1
ATOM 1904 N N . PRO A 1 262 ? -13.376 -6.768 28.400 1.00 64.50 262 PRO A N 1
ATOM 1905 C CA . PRO A 1 262 ? -13.309 -7.756 29.462 1.00 64.50 262 PRO A CA 1
ATOM 1906 C C . PRO A 1 262 ? -14.563 -8.632 29.402 1.00 64.50 262 PRO A C 1
ATOM 1908 O O . PRO A 1 262 ? -15.664 -8.103 29.224 1.00 64.50 262 PRO A O 1
ATOM 1911 N N . ASP A 1 263 ? -14.387 -9.948 29.555 1.00 49.84 263 ASP A N 1
ATOM 1912 C CA . ASP A 1 263 ? -15.466 -10.934 29.652 1.00 49.84 263 ASP A CA 1
ATOM 1913 C C . ASP A 1 263 ? -16.330 -10.645 30.891 1.00 49.84 263 ASP A C 1
ATOM 1915 O O . ASP A 1 263 ? -16.205 -11.275 31.939 1.00 49.84 263 ASP A O 1
ATOM 1919 N N . PHE A 1 264 ? -17.212 -9.653 30.809 1.00 46.25 264 PHE A N 1
ATOM 1920 C CA . PHE A 1 264 ? -18.232 -9.426 31.818 1.00 46.25 264 PHE A CA 1
ATOM 1921 C C . PHE A 1 264 ? -19.505 -10.139 31.380 1.00 46.25 264 PHE A C 1
ATOM 1923 O O . PHE A 1 264 ? -20.288 -9.644 30.566 1.00 46.25 264 PHE A O 1
ATOM 1930 N N . ILE A 1 265 ? -19.730 -11.311 31.974 1.00 43.97 265 ILE A N 1
ATOM 1931 C CA . ILE A 1 265 ? -21.086 -11.794 32.204 1.00 43.97 265 ILE A CA 1
ATOM 1932 C C . ILE A 1 265 ? -21.690 -10.854 33.249 1.00 43.97 265 ILE A C 1
ATOM 1934 O O . ILE A 1 265 ? -21.428 -10.981 34.443 1.00 43.97 265 ILE A O 1
ATOM 1938 N N . SER A 1 266 ? -22.498 -9.896 32.813 1.00 39.03 266 SER A N 1
ATOM 1939 C CA . SER A 1 266 ? -23.473 -9.262 33.693 1.00 39.03 266 SER A CA 1
ATOM 1940 C C . SER A 1 266 ? -24.780 -9.045 32.941 1.00 39.03 266 SER A C 1
ATOM 1942 O O . SER A 1 266 ? -24.824 -8.516 31.829 1.00 39.03 266 SER A O 1
ATOM 1944 N N . CYS A 1 267 ? -25.866 -9.526 33.544 1.00 40.66 267 CYS A N 1
ATOM 1945 C CA . CYS A 1 267 ? -27.216 -9.232 33.098 1.00 40.66 267 CYS A CA 1
ATOM 1946 C C . CYS A 1 267 ? -27.434 -7.712 33.136 1.00 40.66 267 CYS A C 1
ATOM 1948 O O . CYS A 1 267 ? -27.244 -7.090 34.176 1.00 40.66 267 CYS A O 1
ATOM 1950 N N . ASN A 1 268 ? -27.884 -7.163 32.004 1.00 46.66 268 ASN A N 1
ATOM 1951 C CA . ASN A 1 268 ? -28.394 -5.803 31.808 1.00 46.66 268 ASN A CA 1
ATOM 1952 C C . ASN A 1 268 ? -27.416 -4.644 32.098 1.00 46.66 268 ASN A C 1
ATOM 1954 O O . ASN A 1 268 ? -27.412 -4.115 33.200 1.00 46.66 268 ASN A O 1
ATOM 1958 N N . LEU A 1 269 ? -26.684 -4.167 31.077 1.00 40.81 269 LEU A N 1
ATOM 1959 C CA . LEU A 1 269 ? -26.709 -2.769 30.587 1.00 40.81 269 LEU A CA 1
ATOM 1960 C C . LEU A 1 269 ? -25.645 -2.526 29.487 1.00 40.81 269 LEU A C 1
ATOM 1962 O O . LEU A 1 269 ? -24.571 -3.115 29.497 1.00 40.81 269 LEU A O 1
ATOM 1966 N N . LEU A 1 270 ? -25.998 -1.644 28.544 1.00 45.25 270 LEU A N 1
ATOM 1967 C CA . LEU A 1 270 ? -25.246 -1.044 27.421 1.00 45.25 270 LEU A CA 1
ATOM 1968 C C . LEU A 1 270 ? -23.715 -1.283 27.362 1.00 45.25 270 LEU A C 1
ATOM 1970 O O . LEU A 1 270 ? -22.952 -0.770 28.179 1.00 45.25 270 LEU A O 1
ATOM 1974 N N . LYS A 1 271 ? -23.266 -1.988 26.310 1.00 46.97 271 LYS A N 1
ATOM 1975 C CA . LYS A 1 271 ? -21.851 -2.288 26.020 1.00 46.97 271 LYS A CA 1
ATOM 1976 C C . LYS A 1 271 ? -21.159 -1.157 25.244 1.00 46.97 271 LYS A C 1
ATOM 1978 O O . LYS A 1 271 ? -21.605 -0.786 24.163 1.00 46.97 271 LYS A O 1
ATOM 1983 N N . ASN A 1 272 ? -20.017 -0.696 25.759 1.00 43.66 272 ASN A N 1
ATOM 1984 C CA . ASN A 1 272 ? -18.975 -0.011 24.987 1.00 43.66 272 ASN A CA 1
ATOM 1985 C C . ASN A 1 272 ? -17.935 -1.058 24.560 1.00 43.66 272 ASN A C 1
ATOM 1987 O O . ASN A 1 272 ? -17.418 -1.772 25.419 1.00 43.66 272 ASN A O 1
ATOM 1991 N N . PHE A 1 273 ? -17.621 -1.149 23.266 1.00 45.88 273 PHE A N 1
ATOM 1992 C CA . PHE A 1 273 ? -16.717 -2.173 22.728 1.00 45.88 273 PHE A CA 1
ATOM 1993 C C . PHE A 1 273 ? -15.326 -1.591 22.448 1.00 45.88 273 PHE A C 1
ATOM 1995 O O . PHE A 1 273 ? -15.200 -0.488 21.915 1.00 45.88 273 PHE A O 1
ATOM 2002 N N . ASN A 1 274 ? -14.273 -2.337 22.785 1.00 40.00 274 ASN A N 1
ATOM 2003 C CA . ASN A 1 274 ? -12.890 -2.010 22.434 1.00 40.00 274 ASN A CA 1
ATOM 2004 C C . ASN A 1 274 ? -12.367 -3.097 21.491 1.00 40.00 274 ASN A C 1
ATOM 2006 O O . ASN A 1 274 ? -12.361 -4.266 21.862 1.00 40.00 274 ASN A O 1
ATOM 2010 N N . PHE A 1 275 ? -11.893 -2.719 20.305 1.00 43.03 275 PHE A N 1
ATOM 2011 C CA . PHE A 1 275 ? -11.339 -3.656 19.327 1.00 43.03 275 PHE A CA 1
ATOM 2012 C C . PHE A 1 275 ? -9.851 -3.380 19.093 1.00 43.03 275 PHE A C 1
ATOM 2014 O O . PHE A 1 275 ? -9.409 -2.233 19.027 1.00 43.03 275 PHE A O 1
ATOM 2021 N N . ASN A 1 276 ? -9.082 -4.449 18.918 1.00 36.44 276 ASN A N 1
ATOM 2022 C CA . ASN A 1 276 ? -7.711 -4.447 18.427 1.00 36.44 276 ASN A CA 1
ATOM 2023 C C . ASN A 1 276 ? -7.680 -4.852 16.967 1.00 36.44 276 ASN A C 1
ATOM 2025 O O . ASN A 1 276 ? -8.261 -5.869 16.601 1.00 36.44 276 ASN A O 1
ATOM 2029 N N . PHE A 1 277 ? -6.923 -4.117 16.162 1.00 36.25 277 PHE A N 1
ATOM 2030 C CA . PHE A 1 277 ? -6.672 -4.457 14.767 1.00 36.25 277 PHE A CA 1
ATOM 2031 C C . PHE A 1 277 ? -5.187 -4.785 14.589 1.00 36.25 277 PHE A C 1
ATOM 2033 O O . PHE A 1 277 ? -4.314 -4.054 15.055 1.00 36.25 277 PHE A O 1
ATOM 2040 N N . VAL A 1 278 ? -4.901 -5.915 13.950 1.00 36.44 278 VAL A N 1
ATOM 2041 C CA . VAL A 1 278 ? -3.571 -6.483 13.712 1.00 36.44 278 VAL A CA 1
ATOM 2042 C C . VAL A 1 278 ? -3.522 -6.945 12.257 1.00 36.44 278 VAL A C 1
ATOM 2044 O O . VAL A 1 278 ? -4.115 -7.957 11.929 1.00 36.44 278 VAL A O 1
ATOM 2047 N N . LEU A 1 279 ? -2.866 -6.229 11.347 1.00 37.00 279 LEU A N 1
ATOM 2048 C CA . LEU A 1 279 ? -2.893 -6.566 9.912 1.00 37.00 279 LEU A CA 1
ATOM 2049 C C . LEU A 1 279 ? -1.665 -7.393 9.473 1.00 37.00 279 LEU A C 1
ATOM 2051 O O . LEU A 1 279 ? -0.574 -6.836 9.455 1.00 37.00 279 LEU A O 1
ATOM 2055 N N . ILE A 1 280 ? -1.799 -8.702 9.164 1.00 42.28 280 ILE A N 1
ATOM 2056 C CA . ILE A 1 280 ? -0.677 -9.592 8.744 1.00 42.28 280 ILE A CA 1
ATOM 2057 C C . ILE A 1 280 ? -1.141 -10.891 8.050 1.00 42.28 280 ILE A C 1
ATOM 2059 O O . ILE A 1 280 ? -2.042 -11.494 8.609 1.00 42.28 280 ILE A O 1
ATOM 2063 N N . HIS A 1 281 ? -0.561 -11.401 6.933 1.00 46.78 281 HIS A N 1
ATOM 2064 C CA . HIS A 1 281 ? -1.161 -12.475 6.071 1.00 46.78 281 HIS A CA 1
ATOM 2065 C C . HIS A 1 281 ? -0.581 -13.892 6.025 1.00 46.78 281 HIS A C 1
ATOM 2067 O O . HIS A 1 281 ? 0.588 -14.111 6.303 1.00 46.78 281 HIS A O 1
ATOM 2073 N N . ASN A 1 282 ? -1.421 -14.871 5.631 1.00 36.59 282 ASN A N 1
ATOM 2074 C CA . ASN A 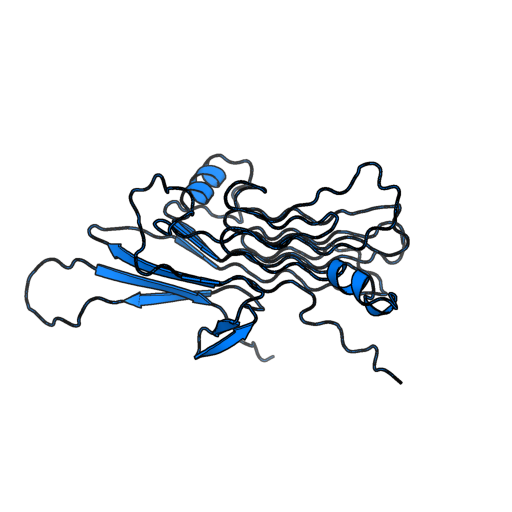1 282 ? -0.983 -16.127 5.008 1.00 36.59 282 ASN A CA 1
ATOM 2075 C C . ASN A 1 282 ? -2.080 -16.826 4.161 1.00 36.59 282 ASN A C 1
ATOM 2077 O O . ASN A 1 282 ? -3.266 -16.502 4.249 1.00 36.59 282 ASN A O 1
ATOM 2081 N N . LYS A 1 283 ? -1.643 -17.770 3.314 1.00 33.19 283 LYS A N 1
ATOM 2082 C CA . LYS A 1 283 ? -2.324 -18.337 2.131 1.00 33.19 283 LYS A CA 1
ATOM 2083 C C . LYS A 1 283 ? -3.021 -19.686 2.403 1.00 33.19 283 LYS A C 1
ATOM 2085 O O . LYS A 1 283 ? -2.414 -20.592 2.964 1.00 33.19 283 LYS A O 1
ATOM 2090 N N . LEU A 1 284 ? -4.243 -19.867 1.888 1.00 27.39 284 LEU A N 1
ATOM 2091 C CA . LEU A 1 284 ? -4.870 -21.183 1.669 1.00 27.39 284 LEU A CA 1
ATOM 2092 C C . LEU A 1 284 ? -4.327 -21.794 0.363 1.00 27.39 284 LEU A C 1
ATOM 2094 O O . LEU A 1 284 ? -4.482 -21.212 -0.712 1.00 27.39 284 LEU A O 1
ATOM 2098 N N . ARG A 1 285 ? -3.681 -22.966 0.441 1.00 30.45 285 ARG A N 1
ATOM 2099 C CA . ARG A 1 285 ? -3.363 -23.800 -0.731 1.00 30.45 285 ARG A CA 1
ATOM 2100 C C . ARG A 1 285 ? -4.630 -24.537 -1.175 1.00 30.45 285 ARG A C 1
ATOM 2102 O O . ARG A 1 285 ? -5.166 -25.328 -0.407 1.00 30.45 285 ARG A O 1
ATOM 2109 N N . ARG A 1 286 ? -5.059 -24.335 -2.424 1.00 27.09 286 ARG A N 1
ATOM 2110 C CA . ARG A 1 286 ? -5.878 -25.321 -3.142 1.00 27.09 286 ARG A CA 1
ATOM 2111 C C . ARG A 1 286 ? -4.956 -26.455 -3.590 1.00 27.09 286 ARG A C 1
ATOM 2113 O O . ARG A 1 286 ? -3.995 -26.202 -4.311 1.00 27.09 286 ARG A O 1
ATOM 2120 N N . GLN A 1 287 ? -5.232 -27.665 -3.115 1.00 29.98 287 GLN A N 1
ATOM 2121 C CA . GLN A 1 287 ? -4.840 -28.891 -3.800 1.00 29.98 287 GLN A CA 1
ATOM 2122 C C . GLN A 1 287 ? -5.786 -29.068 -4.990 1.00 29.98 287 GLN A C 1
ATOM 2124 O O . GLN A 1 287 ? -6.995 -29.104 -4.773 1.00 29.98 287 GLN A O 1
ATOM 2129 N N . PHE A 1 288 ? -5.225 -29.149 -6.193 1.00 36.03 288 PHE A N 1
ATOM 2130 C CA . PHE A 1 288 ? -5.649 -30.039 -7.273 1.00 36.03 288 PHE A CA 1
ATOM 2131 C C . PHE A 1 288 ? -4.388 -30.433 -8.038 1.00 36.03 288 PHE A C 1
ATOM 2133 O O . PHE A 1 288 ? -3.547 -29.527 -8.248 1.00 36.03 288 PHE A O 1
#

Secondary structure (DSSP, 8-state):
---TT---TT-SPPB-EEEEEEEE-S----EEE---PPPPPS-SSS---SPPPPPTTTPPPPPBB-SSSSS--BPPPPPPPEEEESS---TTTS-TTSHHHHHHHHTEEEEE--PPPPPSS-GGG--SHHHHHHHSPPPPPSSS--B-SSEE---SSSSEET-PPPPPPBSS-SS----PPPPSSEE-EE---SS--S----PPPPPPPEETTSTTSPPPTTS---EEEEEE-TTSEEE-TTSSEEESB-SS---EEEE-S-----SS--PPEEEEEE----PPPPP-